Protein AF-A0A672TTA8-F1 (afdb_monomer_lite)

Structure (mmCIF, N/CA/C/O backbone):
data_AF-A0A672TTA8-F1
#
_entry.id   AF-A0A672TTA8-F1
#
loop_
_atom_site.group_PDB
_atom_site.id
_atom_site.type_symbol
_atom_site.label_atom_id
_atom_site.label_alt_id
_atom_site.label_comp_id
_atom_site.label_asym_id
_atom_site.label_entity_id
_atom_site.label_seq_id
_atom_site.pdbx_PDB_ins_code
_atom_site.Cartn_x
_atom_site.Cartn_y
_atom_site.Cartn_z
_atom_site.occupancy
_atom_site.B_iso_or_equiv
_atom_site.auth_seq_id
_atom_site.auth_comp_id
_atom_site.auth_asym_id
_atom_site.auth_atom_id
_atom_site.pdbx_PDB_model_num
ATOM 1 N N . MET A 1 1 ? -12.145 -31.103 -23.889 1.00 38.56 1 MET A N 1
ATOM 2 C CA . MET A 1 1 ? -12.817 -30.498 -25.062 1.00 38.56 1 MET A CA 1
ATOM 3 C C . MET A 1 1 ? -11.969 -29.299 -25.458 1.00 38.56 1 MET A C 1
ATOM 5 O O . MET A 1 1 ? -11.813 -28.431 -24.619 1.00 38.56 1 MET A O 1
ATOM 9 N N . ALA A 1 2 ? -11.110 -29.429 -26.478 1.00 37.59 2 ALA A N 1
ATOM 10 C CA . ALA A 1 2 ? -11.400 -29.142 -27.903 1.00 37.59 2 ALA A CA 1
ATOM 11 C C . ALA A 1 2 ? -11.562 -27.622 -28.124 1.00 37.59 2 ALA A C 1
ATOM 13 O O . ALA A 1 2 ? -12.283 -27.010 -27.352 1.00 37.59 2 ALA A O 1
ATOM 14 N N . ALA A 1 3 ? -10.975 -26.918 -29.093 1.00 38.38 3 ALA A N 1
ATOM 15 C CA . ALA A 1 3 ? -10.168 -27.166 -30.297 1.00 38.38 3 ALA A CA 1
ATOM 16 C C . ALA A 1 3 ? -9.485 -25.798 -30.619 1.00 38.38 3 ALA A C 1
ATOM 18 O O . ALA A 1 3 ? -10.017 -24.768 -30.220 1.00 38.38 3 ALA A O 1
ATOM 19 N N . ALA A 1 4 ? -8.231 -25.690 -31.068 1.00 38.97 4 ALA A N 1
ATOM 20 C CA . ALA A 1 4 ? -7.723 -25.787 -32.448 1.00 38.97 4 ALA A CA 1
ATOM 21 C C . ALA A 1 4 ? -8.471 -24.961 -33.527 1.00 38.97 4 ALA A C 1
ATOM 23 O O . ALA A 1 4 ? -9.690 -25.061 -33.628 1.00 38.97 4 ALA A O 1
ATOM 24 N N . ALA A 1 5 ? -7.661 -24.294 -34.374 1.00 40.88 5 ALA A N 1
ATOM 25 C CA . ALA A 1 5 ? -7.907 -23.614 -35.668 1.00 40.88 5 ALA A CA 1
ATOM 26 C C . ALA A 1 5 ? -7.787 -22.072 -35.588 1.00 40.88 5 ALA A C 1
ATOM 28 O O . ALA A 1 5 ? -8.457 -21.451 -34.779 1.00 40.88 5 ALA A O 1
ATOM 29 N N . GLY A 1 6 ? -6.939 -21.361 -36.340 1.00 34.47 6 GLY A N 1
ATOM 30 C CA . GLY A 1 6 ? -6.221 -21.685 -37.575 1.00 34.47 6 GLY A CA 1
ATOM 31 C C . GLY A 1 6 ? -6.945 -21.125 -38.809 1.00 34.47 6 GLY A C 1
ATOM 32 O O . GLY A 1 6 ? -8.093 -21.493 -39.025 1.00 34.47 6 GLY A O 1
ATOM 33 N N . LEU A 1 7 ? -6.200 -20.347 -39.617 1.00 34.91 7 LEU A N 1
ATOM 34 C CA . LEU A 1 7 ? -6.367 -20.015 -41.053 1.00 34.91 7 LEU A CA 1
ATOM 35 C C . LEU A 1 7 ? -6.940 -18.649 -41.479 1.00 34.91 7 LEU A C 1
ATOM 37 O O . LEU A 1 7 ? -7.910 -18.137 -40.931 1.00 34.91 7 LEU A O 1
ATOM 41 N N . GLY A 1 8 ? -6.318 -18.149 -42.557 1.00 33.94 8 GLY A N 1
ATOM 42 C CA . GLY A 1 8 ? -6.705 -17.021 -43.410 1.00 33.94 8 GLY A CA 1
ATOM 43 C C . GLY A 1 8 ? -5.491 -16.128 -43.689 1.00 33.94 8 GLY A C 1
ATOM 44 O O . GLY A 1 8 ? -5.334 -15.105 -43.039 1.00 33.94 8 GLY A O 1
ATOM 45 N N . GLU A 1 9 ? -4.463 -16.537 -44.439 1.00 35.91 9 GLU A N 1
ATOM 46 C CA . GLU A 1 9 ? -4.419 -16.759 -45.900 1.00 35.91 9 GLU A CA 1
ATOM 47 C C . GLU A 1 9 ? -5.106 -15.634 -46.696 1.00 35.91 9 GLU A C 1
ATOM 49 O O . GLU A 1 9 ? -6.312 -15.654 -46.921 1.00 35.91 9 GLU A O 1
ATOM 54 N N . SER A 1 10 ? -4.313 -14.635 -47.104 1.00 38.59 10 SER A N 1
ATOM 55 C CA . SER A 1 10 ? -4.710 -13.608 -48.071 1.00 38.59 10 SER A CA 1
ATOM 56 C C . SER A 1 10 ? -4.042 -13.911 -49.404 1.00 38.59 10 SER A C 1
ATOM 58 O O . SER A 1 10 ? -2.835 -13.737 -49.573 1.00 38.59 10 SER A O 1
ATOM 60 N N . ALA A 1 11 ? -4.866 -14.370 -50.335 1.00 39.22 11 ALA A N 1
ATOM 61 C CA . ALA A 1 11 ? -4.548 -14.575 -51.731 1.00 39.22 11 ALA A CA 1
ATOM 62 C C . ALA A 1 11 ? -4.411 -13.246 -52.496 1.00 39.22 11 ALA A C 1
ATOM 64 O O . ALA A 1 11 ? -5.160 -12.303 -52.258 1.00 39.22 11 ALA A O 1
ATOM 65 N N . GLY A 1 12 ? -3.511 -13.256 -53.481 1.00 33.12 12 GLY A N 1
ATOM 66 C CA . GLY A 1 12 ? -3.816 -12.835 -54.850 1.00 33.12 12 GLY A CA 1
ATOM 67 C C . GLY A 1 12 ? -3.889 -11.340 -55.156 1.00 33.12 12 GLY A C 1
ATOM 68 O O . GLY A 1 12 ? -4.904 -10.701 -54.908 1.00 33.12 12 GLY A O 1
ATOM 69 N N . ALA A 1 13 ? -2.874 -10.848 -55.869 1.00 39.84 13 ALA A N 1
ATOM 70 C CA . ALA A 1 13 ? -3.055 -9.900 -56.972 1.00 39.84 13 ALA A CA 1
ATOM 71 C C . ALA A 1 13 ? -1.787 -9.862 -57.850 1.00 39.84 13 ALA A C 1
ATOM 73 O O . ALA A 1 13 ? -0.932 -8.993 -57.698 1.00 39.84 13 ALA A O 1
ATOM 74 N N . GLU A 1 14 ? -1.668 -10.822 -58.771 1.00 51.03 14 GLU A N 1
ATOM 75 C CA . GLU A 1 14 ? -0.922 -10.613 -60.020 1.00 51.03 14 GLU A CA 1
ATOM 76 C C . GLU A 1 14 ? -1.707 -9.643 -60.920 1.00 51.03 14 GLU A C 1
ATOM 78 O O . GLU A 1 14 ? -2.932 -9.779 -61.021 1.00 51.03 14 GLU A O 1
ATOM 83 N N . PRO A 1 15 ? -1.046 -8.720 -61.637 1.00 55.66 15 PRO A N 1
ATOM 84 C CA . PRO A 1 15 ? -1.619 -8.095 -62.815 1.00 55.66 15 PRO A CA 1
ATOM 85 C C . PRO A 1 15 ? -1.228 -8.845 -64.108 1.00 55.66 15 PRO A C 1
ATOM 87 O O . PRO A 1 15 ? -0.219 -9.546 -64.153 1.00 55.66 15 PRO A O 1
ATOM 90 N N . PRO A 1 16 ? -2.046 -8.710 -65.166 1.00 47.31 16 PRO A N 1
ATOM 91 C CA . PRO A 1 16 ? -2.132 -9.659 -66.267 1.00 47.31 16 PRO A CA 1
ATOM 92 C C . PRO A 1 16 ? -1.141 -9.370 -67.398 1.00 47.31 16 PRO A C 1
ATOM 94 O O . PRO A 1 16 ? -0.638 -8.259 -67.565 1.00 47.31 16 PRO A O 1
ATOM 97 N N . GLY A 1 17 ? -0.902 -10.409 -68.196 1.00 43.25 17 GLY A N 1
ATOM 98 C CA . GLY A 1 17 ? 0.103 -10.426 -69.243 1.00 43.25 17 GLY A CA 1
ATOM 99 C C . GLY A 1 17 ? -0.162 -9.569 -70.478 1.00 43.25 17 GLY A C 1
ATOM 100 O O . GLY A 1 17 ? -1.253 -9.065 -70.733 1.00 43.25 17 GLY A O 1
ATOM 101 N N . ALA A 1 18 ? 0.889 -9.505 -71.291 1.00 37.66 18 ALA A N 1
ATOM 102 C CA . ALA A 1 18 ? 0.843 -9.218 -72.714 1.00 37.66 18 ALA A CA 1
ATOM 103 C C . ALA A 1 18 ? 2.139 -9.747 -73.355 1.00 37.66 18 ALA A C 1
ATOM 105 O O . ALA A 1 18 ? 3.169 -9.082 -73.354 1.00 37.66 18 ALA A O 1
ATOM 106 N N . CYS A 1 19 ? 2.088 -10.956 -73.912 1.00 50.09 19 CYS A N 1
ATOM 107 C CA . CYS A 1 19 ? 2.896 -11.296 -75.082 1.00 50.09 19 CYS A CA 1
ATOM 108 C C . CYS A 1 19 ? 1.919 -11.328 -76.257 1.00 50.09 19 CYS A C 1
ATOM 110 O O . CYS A 1 19 ? 0.927 -12.057 -76.198 1.00 50.09 19 CYS A O 1
ATOM 112 N N . PRO A 1 20 ? 2.142 -10.504 -77.287 1.00 47.66 20 PRO A N 1
ATOM 113 C CA . PRO A 1 20 ? 2.556 -11.103 -78.552 1.00 47.66 20 PRO A CA 1
ATOM 114 C C . PRO A 1 20 ? 3.486 -10.190 -79.364 1.00 47.66 20 PRO A C 1
ATOM 116 O O . PRO A 1 20 ? 3.413 -8.968 -79.282 1.00 47.66 20 PRO A O 1
ATOM 119 N N . GLY A 1 21 ? 4.309 -10.787 -80.221 1.00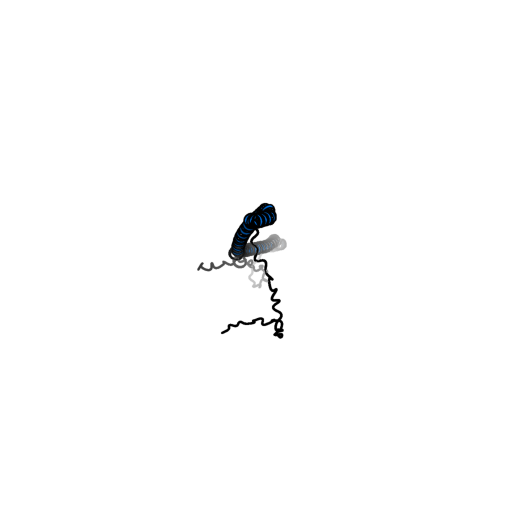 48.19 21 GLY A N 1
ATOM 120 C CA . GLY A 1 21 ? 4.983 -10.032 -81.276 1.00 48.19 21 GLY A CA 1
ATOM 121 C C . GLY A 1 21 ? 6.366 -10.560 -81.584 1.00 48.19 21 GLY A C 1
ATOM 122 O O . GLY A 1 21 ? 7.362 -9.951 -81.217 1.00 48.19 21 GLY A O 1
ATOM 123 N N . ALA A 1 22 ? 6.415 -11.694 -82.280 1.00 53.56 22 ALA A N 1
ATOM 124 C CA . ALA A 1 22 ? 7.542 -11.990 -83.142 1.00 53.56 22 ALA A CA 1
ATOM 125 C C . ALA A 1 22 ? 7.610 -10.878 -84.198 1.00 53.56 22 ALA A C 1
ATOM 127 O O . ALA A 1 22 ? 6.781 -10.857 -85.107 1.00 53.56 22 ALA A O 1
ATOM 128 N N . ASP A 1 23 ? 8.561 -9.956 -84.054 1.00 46.62 23 ASP A N 1
ATOM 129 C CA . ASP A 1 23 ? 8.954 -9.070 -85.140 1.00 46.62 23 ASP A CA 1
ATOM 130 C C . ASP A 1 23 ? 10.318 -9.501 -85.664 1.00 46.62 23 ASP A C 1
ATOM 132 O O . ASP A 1 23 ? 11.292 -9.707 -84.937 1.00 46.62 23 ASP A O 1
ATOM 136 N N . SER A 1 24 ? 10.301 -9.761 -86.958 1.00 57.78 24 SER A N 1
ATOM 137 C CA . SER A 1 24 ? 11.331 -10.423 -87.720 1.00 57.78 24 SER A CA 1
ATOM 138 C C . SER A 1 24 ? 12.173 -9.358 -88.392 1.00 57.78 24 SER A C 1
ATOM 140 O O . SER A 1 24 ? 11.665 -8.579 -89.184 1.00 57.78 24 SER A O 1
ATOM 142 N N . GLY A 1 25 ? 13.479 -9.402 -88.147 1.00 56.28 25 GLY A N 1
ATOM 143 C CA . GLY A 1 25 ? 14.471 -8.937 -89.107 1.00 56.28 25 GLY A CA 1
ATOM 144 C C . GLY A 1 25 ? 14.485 -7.439 -89.405 1.00 56.28 25 GLY A C 1
ATOM 145 O O . GLY A 1 25 ? 14.003 -6.993 -90.437 1.00 56.28 25 GLY A O 1
ATOM 146 N N . HIS A 1 26 ? 15.280 -6.712 -88.625 1.00 52.75 26 HIS A N 1
ATOM 147 C CA . HIS A 1 26 ? 16.243 -5.794 -89.228 1.00 52.75 26 HIS A CA 1
ATOM 148 C C . HIS A 1 26 ? 17.535 -5.805 -88.408 1.00 52.75 26 HIS A C 1
ATOM 150 O O . HIS A 1 26 ? 17.813 -4.913 -87.609 1.00 52.75 26 HIS A O 1
ATOM 156 N N . VAL A 1 27 ? 18.348 -6.850 -88.596 1.00 53.00 27 VAL A N 1
ATOM 157 C CA . VAL A 1 27 ? 19.778 -6.737 -88.297 1.00 53.00 27 VAL A CA 1
ATOM 158 C C . VAL A 1 27 ? 20.307 -5.745 -89.322 1.00 53.00 27 VAL A C 1
ATOM 160 O O . VAL A 1 27 ? 20.500 -6.104 -90.482 1.00 53.00 27 VAL A O 1
ATOM 163 N N . SER A 1 28 ? 20.497 -4.491 -88.910 1.00 52.16 28 SER A N 1
ATOM 164 C CA . SER A 1 28 ? 21.352 -3.570 -89.651 1.00 52.16 28 SER A CA 1
ATOM 165 C C . SER A 1 28 ? 22.749 -4.173 -89.647 1.00 52.16 28 SER A C 1
ATOM 167 O O . SER A 1 28 ? 23.541 -3.954 -88.733 1.00 52.16 28 SER A O 1
ATOM 169 N N . GLN A 1 29 ? 23.032 -4.985 -90.664 1.00 50.81 29 GLN A N 1
ATOM 170 C CA . GLN A 1 29 ? 24.388 -5.274 -91.075 1.00 50.81 29 GLN A CA 1
ATOM 171 C C . GLN A 1 29 ? 24.932 -3.963 -91.621 1.00 50.81 29 GLN A C 1
ATOM 173 O O . GLN A 1 29 ? 24.850 -3.673 -92.811 1.00 50.81 29 GLN A O 1
ATOM 178 N N . SER A 1 30 ? 25.459 -3.133 -90.725 1.00 45.22 30 SER A N 1
ATOM 179 C CA . SER A 1 30 ? 26.455 -2.162 -91.130 1.00 45.22 30 SER A CA 1
ATOM 180 C C . SER A 1 30 ? 27.608 -2.981 -91.681 1.00 45.22 30 SER A C 1
ATOM 182 O O . SER A 1 30 ? 28.398 -3.567 -90.944 1.00 45.22 30 SER A O 1
ATOM 184 N N . HIS A 1 31 ? 27.643 -3.099 -93.002 1.00 45.09 31 HIS A N 1
ATOM 185 C CA . HIS A 1 31 ? 28.830 -3.500 -93.719 1.00 45.09 31 HIS A CA 1
ATOM 186 C C . HIS A 1 31 ? 29.871 -2.438 -93.374 1.00 45.09 31 HIS A C 1
ATOM 188 O O . HIS A 1 31 ? 29.843 -1.334 -93.924 1.00 45.09 31 HIS A O 1
ATOM 194 N N . SER A 1 32 ? 30.744 -2.746 -92.413 1.00 53.34 32 SER A N 1
ATOM 195 C CA . SER A 1 32 ? 31.999 -2.032 -92.233 1.00 53.34 32 SER A CA 1
ATOM 196 C C . SER A 1 32 ? 32.774 -2.219 -93.528 1.00 53.34 32 SER A C 1
ATOM 198 O O . SER A 1 32 ? 33.474 -3.208 -93.737 1.00 53.34 32 SER A O 1
ATOM 200 N N . SER A 1 33 ? 32.526 -1.304 -94.458 1.00 48.28 33 SER A N 1
ATOM 201 C CA . SER A 1 33 ? 33.297 -1.164 -95.673 1.00 48.28 33 SER A CA 1
ATOM 202 C C . SER A 1 33 ? 34.713 -0.836 -95.240 1.00 48.28 33 SER A C 1
ATOM 204 O O . SER A 1 33 ? 34.948 0.183 -94.601 1.00 48.28 33 SER A O 1
ATOM 206 N N . ALA A 1 34 ? 35.603 -1.775 -95.539 1.00 50.19 34 ALA A N 1
ATOM 207 C CA . ALA A 1 34 ? 36.998 -1.572 -95.875 1.00 50.19 34 ALA A CA 1
ATOM 208 C C . ALA A 1 34 ? 37.602 -0.215 -95.471 1.00 50.19 34 ALA A C 1
ATOM 210 O O . ALA A 1 34 ? 37.471 0.764 -96.197 1.00 50.19 34 ALA A O 1
ATOM 211 N N . SER A 1 35 ? 38.410 -0.247 -94.416 1.00 46.50 35 SER A N 1
ATOM 212 C CA . SER A 1 35 ? 39.731 0.375 -94.458 1.00 46.50 35 SER A CA 1
ATOM 213 C C . SER A 1 35 ? 40.735 -0.652 -93.960 1.00 46.50 35 SER A C 1
ATOM 215 O O . SER A 1 35 ? 41.152 -0.671 -92.810 1.00 46.50 35 SER A O 1
ATOM 217 N N . GLY A 1 36 ? 41.105 -1.563 -94.860 1.00 50.47 36 GLY A N 1
ATOM 218 C CA . GLY A 1 36 ? 42.462 -2.075 -94.839 1.00 50.47 36 GLY A CA 1
ATOM 219 C C . GLY A 1 36 ? 43.354 -0.917 -95.249 1.00 50.47 36 GLY A C 1
ATOM 220 O O . GLY A 1 36 ? 43.464 -0.645 -96.436 1.00 50.47 36 GLY A O 1
ATOM 221 N N . LEU A 1 37 ? 43.894 -0.215 -94.263 1.00 38.94 37 LEU A N 1
ATOM 222 C CA . LEU A 1 37 ? 45.012 0.713 -94.365 1.00 38.94 37 LEU A CA 1
ATOM 223 C C . LEU A 1 37 ? 45.424 0.972 -92.919 1.00 38.94 37 LEU A C 1
ATOM 225 O O . LEU A 1 37 ? 44.840 1.804 -92.237 1.00 38.94 37 LEU A O 1
ATOM 229 N N . GLY A 1 38 ? 46.370 0.163 -92.438 1.00 50.38 38 GLY A N 1
ATOM 230 C CA . GLY A 1 38 ? 47.086 0.468 -91.212 1.00 50.38 38 GLY A CA 1
ATOM 231 C C . GLY A 1 38 ? 47.829 1.778 -91.419 1.00 50.38 38 GLY A C 1
ATOM 232 O O . GLY A 1 38 ? 48.922 1.792 -91.981 1.00 50.38 38 GLY A O 1
ATOM 233 N N . GLU A 1 39 ? 47.210 2.869 -90.997 1.00 50.12 39 GLU A N 1
ATOM 234 C CA . GLU A 1 39 ? 47.964 3.957 -90.405 1.00 50.12 39 GLU A CA 1
ATOM 235 C C . GLU A 1 39 ? 48.199 3.562 -88.941 1.00 50.12 39 GLU A C 1
ATOM 237 O O . GLU A 1 39 ? 47.314 2.953 -88.335 1.00 50.12 39 GLU A O 1
ATOM 242 N N . PRO A 1 40 ? 49.388 3.808 -88.373 1.00 47.16 40 PRO A N 1
ATOM 243 C CA . PRO A 1 40 ? 49.618 3.619 -86.950 1.00 47.16 40 PRO A CA 1
ATOM 244 C C . PRO A 1 40 ? 48.829 4.703 -86.208 1.00 47.16 40 PRO A C 1
ATOM 246 O O . PRO A 1 40 ? 49.373 5.734 -85.825 1.00 47.16 40 PRO A O 1
ATOM 249 N N . GLU A 1 41 ? 47.517 4.521 -86.086 1.00 58.59 41 GLU A N 1
ATOM 250 C CA . GLU A 1 41 ? 46.741 5.237 -85.089 1.00 58.59 41 GLU A CA 1
ATOM 251 C C . GLU A 1 41 ? 47.239 4.719 -83.743 1.00 58.59 41 GLU A C 1
ATOM 253 O O . GLU A 1 41 ? 47.218 3.513 -83.500 1.00 58.59 41 GLU A O 1
ATOM 258 N N . ASP A 1 42 ? 47.781 5.616 -82.921 1.00 60.66 42 ASP A N 1
ATOM 259 C CA . ASP A 1 42 ? 48.305 5.304 -81.595 1.00 60.66 42 ASP A CA 1
ATOM 260 C C . ASP A 1 42 ? 47.185 4.659 -80.746 1.00 60.66 42 ASP A C 1
ATOM 262 O O . ASP A 1 42 ? 46.433 5.353 -80.057 1.00 60.66 42 ASP A O 1
ATOM 266 N N . GLU A 1 43 ? 47.038 3.330 -80.796 1.00 63.91 43 GLU A N 1
ATOM 267 C CA . GLU A 1 43 ? 46.122 2.554 -79.942 1.00 63.91 43 GLU A CA 1
ATOM 268 C C . GLU A 1 43 ? 46.363 2.919 -78.470 1.00 63.91 43 GLU A C 1
ATOM 270 O O . GLU A 1 43 ? 45.413 3.170 -77.723 1.00 63.91 43 GLU A O 1
ATOM 275 N N . ASP A 1 44 ? 47.634 3.123 -78.120 1.00 69.81 44 ASP A N 1
ATOM 276 C CA . ASP A 1 44 ? 48.103 3.644 -76.837 1.00 69.81 44 ASP A CA 1
ATOM 277 C C . ASP A 1 44 ? 47.491 5.015 -76.480 1.00 69.81 44 ASP A C 1
ATOM 279 O O . ASP A 1 44 ? 47.162 5.271 -75.320 1.00 69.81 44 ASP A O 1
ATOM 283 N N . ALA A 1 45 ? 47.290 5.912 -77.454 1.00 76.81 45 ALA A N 1
ATOM 284 C CA . ALA A 1 45 ? 46.674 7.222 -77.226 1.00 76.81 45 ALA A CA 1
ATOM 285 C C . ALA A 1 45 ? 45.159 7.116 -77.000 1.00 76.81 45 ALA A C 1
ATOM 287 O O . ALA A 1 45 ? 44.599 7.858 -76.187 1.00 76.81 45 ALA A O 1
ATOM 288 N N . SER A 1 46 ? 44.491 6.183 -77.683 1.00 80.75 46 SER A N 1
ATOM 289 C CA . SER A 1 46 ? 43.060 5.922 -77.492 1.00 80.75 46 SER A CA 1
ATOM 290 C C . SER A 1 46 ? 42.769 5.272 -76.131 1.00 80.75 46 SER A C 1
ATOM 292 O O . SER A 1 46 ? 41.842 5.688 -75.428 1.00 80.75 46 SER A O 1
ATOM 294 N N . GLU A 1 47 ? 43.613 4.330 -75.700 1.00 84.44 47 GLU A N 1
ATOM 295 C CA . GLU A 1 47 ? 43.539 3.694 -74.385 1.00 84.44 47 GLU A CA 1
ATOM 296 C C . GLU A 1 47 ? 43.868 4.694 -73.269 1.00 84.44 47 GLU A C 1
ATOM 298 O O . GLU A 1 47 ? 43.166 4.757 -72.255 1.00 84.44 47 GLU A O 1
ATOM 303 N N . ALA A 1 48 ? 44.864 5.560 -73.481 1.00 87.12 48 ALA A N 1
ATOM 304 C CA . ALA A 1 48 ? 45.178 6.646 -72.560 1.00 87.12 48 ALA A CA 1
ATOM 305 C C . ALA A 1 48 ? 44.018 7.645 -72.417 1.00 87.12 48 ALA A C 1
ATOM 307 O O . ALA A 1 48 ? 43.725 8.087 -71.301 1.00 87.12 48 ALA A O 1
ATOM 308 N N . LEU A 1 49 ? 43.318 7.983 -73.506 1.00 91.19 49 LEU A N 1
ATOM 309 C CA . LEU A 1 49 ? 42.154 8.870 -73.461 1.00 91.19 49 LEU A CA 1
ATOM 310 C C . LEU A 1 49 ? 40.974 8.224 -72.721 1.00 91.19 49 LEU A C 1
ATOM 312 O O . LEU A 1 49 ? 40.330 8.886 -71.901 1.00 91.19 49 LEU A O 1
ATOM 316 N N . LEU A 1 50 ? 40.714 6.933 -72.958 1.00 91.56 50 LEU A N 1
ATOM 317 C CA . LEU A 1 50 ? 39.693 6.160 -72.245 1.00 91.56 50 LEU A CA 1
ATOM 318 C C . LEU A 1 50 ? 40.014 6.078 -70.747 1.00 91.56 50 LEU A C 1
ATOM 320 O O . LEU A 1 50 ? 39.150 6.363 -69.922 1.00 91.56 50 LEU A O 1
ATOM 324 N N . SER A 1 51 ? 41.261 5.750 -70.399 1.00 91.56 51 SER A N 1
ATOM 325 C CA . SER A 1 51 ? 41.753 5.685 -69.020 1.00 91.56 51 SER A CA 1
ATOM 326 C C . SER A 1 51 ? 41.636 7.040 -68.320 1.00 91.56 51 SER A C 1
ATOM 328 O O . SER A 1 51 ? 41.110 7.125 -67.212 1.00 91.56 51 SER A O 1
ATOM 330 N N . THR A 1 52 ? 42.007 8.128 -69.002 1.00 93.44 52 THR A N 1
ATOM 331 C CA . THR A 1 52 ? 41.865 9.498 -68.482 1.00 93.44 52 THR A CA 1
ATOM 332 C C . THR A 1 52 ? 40.396 9.866 -68.269 1.00 93.44 52 THR A C 1
ATOM 334 O O . THR A 1 52 ? 40.038 10.437 -67.240 1.00 93.44 52 THR A O 1
ATOM 337 N N . THR A 1 53 ? 39.522 9.503 -69.209 1.00 92.25 53 THR A N 1
ATOM 338 C CA . THR A 1 53 ? 38.080 9.772 -69.119 1.00 92.25 53 THR A CA 1
ATOM 339 C C . THR A 1 53 ? 37.431 8.955 -68.000 1.00 92.25 53 THR A C 1
ATOM 341 O O . THR A 1 53 ? 36.668 9.498 -67.204 1.00 92.25 53 THR A O 1
ATOM 344 N N . ALA A 1 54 ? 37.774 7.672 -67.875 1.00 92.38 54 ALA A N 1
ATOM 345 C CA . ALA A 1 54 ? 37.320 6.800 -66.796 1.00 92.38 54 ALA A CA 1
ATOM 346 C C . ALA A 1 54 ? 37.834 7.269 -65.423 1.00 92.38 54 ALA A C 1
ATOM 348 O O . ALA A 1 54 ? 37.084 7.262 -64.443 1.00 92.38 54 ALA A O 1
ATOM 349 N N . ALA A 1 55 ? 39.080 7.743 -65.343 1.00 89.81 55 ALA A N 1
ATOM 350 C CA . ALA A 1 55 ? 39.642 8.354 -64.142 1.00 89.81 55 ALA A CA 1
ATOM 351 C C . ALA A 1 55 ? 38.893 9.642 -63.761 1.00 89.81 55 ALA A C 1
ATOM 353 O O . ALA A 1 55 ? 38.519 9.814 -62.604 1.00 89.81 55 ALA A O 1
ATOM 354 N N . ALA A 1 56 ? 38.591 10.511 -64.730 1.00 89.38 56 ALA A N 1
ATOM 355 C CA . ALA A 1 56 ? 37.809 11.724 -64.492 1.00 89.38 56 ALA A CA 1
ATOM 356 C C . ALA A 1 56 ? 36.376 11.414 -64.019 1.00 89.3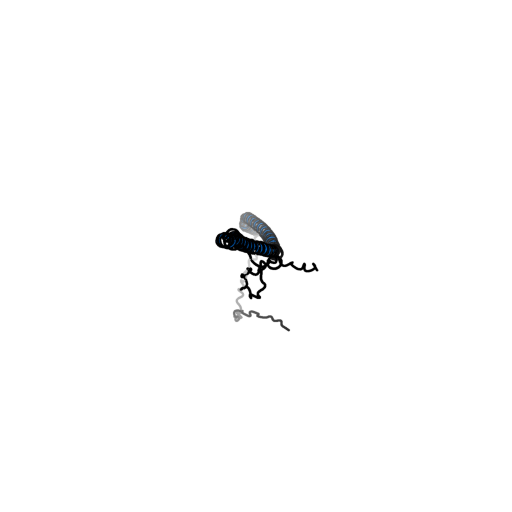8 56 ALA A C 1
ATOM 358 O O . ALA A 1 56 ? 35.877 12.057 -63.096 1.00 89.38 56 ALA A O 1
ATOM 359 N N . TYR A 1 57 ? 35.728 10.401 -64.605 1.00 84.69 57 TYR A N 1
ATOM 360 C CA . TYR A 1 57 ? 34.370 9.998 -64.229 1.00 84.69 57 TYR A CA 1
ATOM 361 C C . TYR A 1 57 ? 34.327 9.338 -62.844 1.00 84.69 57 TYR A C 1
ATOM 363 O O . TYR A 1 57 ? 33.460 9.640 -62.025 1.00 84.69 57 TYR A O 1
ATOM 371 N N . SER A 1 58 ? 35.294 8.466 -62.545 1.00 84.94 58 SER A N 1
ATOM 372 C CA . SER A 1 58 ? 35.398 7.819 -61.232 1.00 84.94 58 SER A CA 1
ATOM 373 C C . SER A 1 58 ? 35.784 8.803 -60.125 1.00 84.94 58 SER A C 1
ATOM 375 O O . SER A 1 58 ? 35.288 8.670 -59.007 1.00 84.94 58 SER A O 1
ATOM 377 N N . ALA A 1 59 ? 36.572 9.841 -60.422 1.00 82.69 59 ALA A N 1
ATOM 378 C CA . ALA A 1 59 ? 36.890 10.904 -59.472 1.00 82.69 59 ALA A CA 1
ATOM 379 C C . ALA A 1 59 ? 35.641 11.648 -58.968 1.00 82.69 59 ALA A C 1
ATOM 381 O O . ALA A 1 59 ? 35.604 12.023 -57.800 1.00 82.69 59 ALA A O 1
ATOM 382 N N . TYR A 1 60 ? 34.597 11.801 -59.793 1.00 76.12 60 TYR A N 1
ATOM 383 C CA . TYR A 1 60 ? 33.326 12.397 -59.362 1.00 76.12 60 TYR A CA 1
ATOM 384 C C . TYR A 1 60 ? 32.614 11.540 -58.300 1.00 76.12 60 TYR A C 1
ATOM 386 O O . TYR A 1 60 ? 32.138 12.065 -57.299 1.00 76.12 60 TYR A O 1
ATOM 394 N N . LEU A 1 61 ? 32.623 10.211 -58.462 1.00 75.06 61 LEU A N 1
ATOM 395 C CA . LEU A 1 61 ? 32.060 9.270 -57.481 1.00 75.06 61 LEU A CA 1
ATOM 396 C C . LEU A 1 61 ? 32.921 9.162 -56.213 1.00 75.06 61 LEU A C 1
ATOM 398 O O . LEU A 1 61 ? 32.407 8.954 -55.116 1.00 75.06 61 LEU A O 1
ATOM 402 N N . LEU A 1 62 ? 34.242 9.295 -56.354 1.00 70.94 62 LEU A N 1
ATOM 403 C CA . LEU A 1 62 ? 35.189 9.235 -55.239 1.00 70.94 62 LEU A CA 1
ATOM 404 C C . LEU A 1 62 ? 35.256 10.539 -54.432 1.00 70.94 62 LEU A C 1
ATOM 406 O O . LEU A 1 62 ? 35.530 10.477 -53.237 1.00 70.94 62 LEU A O 1
ATOM 410 N N . ALA A 1 63 ? 34.982 11.695 -55.041 1.00 67.69 63 ALA A N 1
ATOM 411 C CA . ALA A 1 63 ? 34.890 12.972 -54.332 1.00 67.69 63 ALA A CA 1
ATOM 412 C C . ALA A 1 63 ? 33.754 12.957 -53.297 1.00 67.69 63 ALA A C 1
ATOM 414 O O . ALA A 1 63 ? 33.921 13.443 -52.182 1.00 67.69 63 ALA A O 1
ATOM 415 N N . ASP A 1 64 ? 32.641 12.313 -53.645 1.00 67.62 64 ASP A N 1
ATOM 416 C CA . ASP A 1 64 ? 31.491 12.135 -52.761 1.00 67.62 64 ASP A CA 1
ATOM 417 C C . ASP A 1 64 ? 31.664 10.945 -51.803 1.00 67.62 64 ASP A C 1
ATOM 419 O O . ASP A 1 64 ? 31.037 10.896 -50.748 1.00 67.62 64 ASP A O 1
ATOM 423 N N . ARG A 1 65 ? 32.562 9.995 -52.108 1.00 72.75 65 ARG A N 1
ATOM 424 C CA . ARG A 1 65 ? 32.820 8.803 -51.278 1.00 72.75 65 ARG A CA 1
ATOM 425 C C . ARG A 1 65 ? 33.181 9.140 -49.832 1.00 72.75 65 ARG A C 1
ATOM 427 O O . ARG A 1 65 ? 32.792 8.382 -48.951 1.00 72.75 65 ARG A O 1
ATOM 434 N N . SER A 1 66 ? 33.891 10.247 -49.597 1.00 74.50 66 SER A N 1
ATOM 435 C CA . SER A 1 66 ? 34.205 10.716 -48.238 1.00 74.50 66 SER A CA 1
ATOM 436 C C . SER A 1 66 ? 32.956 11.205 -47.492 1.00 74.50 66 SER A C 1
ATOM 438 O O . SER A 1 66 ? 32.787 10.909 -46.318 1.00 74.50 66 SER A O 1
ATOM 440 N N . LEU A 1 67 ? 32.043 11.911 -48.166 1.00 77.69 67 LEU A N 1
ATOM 441 C CA . LEU A 1 67 ? 30.773 12.333 -47.561 1.00 77.69 67 LEU A CA 1
ATOM 442 C C . LEU A 1 67 ? 29.819 11.152 -47.356 1.00 77.69 67 LEU A C 1
ATOM 444 O O . LEU A 1 67 ? 29.060 11.120 -46.390 1.00 77.69 67 LEU A O 1
ATOM 448 N N . PHE A 1 68 ? 29.837 10.173 -48.260 1.00 82.94 68 PHE A N 1
ATOM 449 C CA . PHE A 1 68 ? 29.085 8.933 -48.093 1.00 82.94 68 PHE A CA 1
ATOM 450 C C . PHE A 1 68 ? 29.629 8.088 -46.937 1.00 82.94 68 PHE A C 1
ATOM 452 O O . PHE A 1 68 ? 28.826 7.521 -46.201 1.00 82.94 68 PHE A O 1
ATOM 459 N N . SER A 1 69 ? 30.949 8.024 -46.727 1.00 85.38 69 SER A N 1
ATOM 460 C CA . SER A 1 69 ? 31.511 7.312 -45.572 1.00 85.38 69 SER A CA 1
ATOM 461 C C . SER A 1 69 ? 31.104 7.952 -44.247 1.00 85.38 69 SER A C 1
ATOM 463 O O . SER A 1 69 ? 30.679 7.228 -43.352 1.00 85.38 69 SER A O 1
ATOM 465 N N . ASP A 1 70 ? 31.123 9.284 -44.155 1.00 88.56 70 ASP A N 1
ATOM 466 C CA . ASP A 1 70 ? 30.732 10.000 -42.934 1.00 88.56 70 ASP A CA 1
ATOM 467 C C . ASP A 1 70 ? 29.241 9.797 -42.608 1.00 88.56 70 ASP A C 1
ATOM 469 O O . ASP A 1 70 ? 28.852 9.628 -41.450 1.00 88.56 70 ASP A O 1
ATOM 473 N N . GLN A 1 71 ? 28.382 9.764 -43.634 1.00 89.69 71 GLN A N 1
ATOM 474 C CA . GLN A 1 71 ? 26.955 9.467 -43.472 1.00 89.69 71 GLN A CA 1
ATOM 475 C C . GLN A 1 71 ? 26.705 8.026 -43.016 1.00 89.69 71 GLN A C 1
ATOM 477 O O . GLN A 1 71 ? 25.831 7.798 -42.180 1.00 89.69 71 GLN A O 1
ATOM 482 N N . ILE A 1 72 ? 27.460 7.061 -43.546 1.00 91.19 72 ILE A N 1
ATOM 483 C CA . ILE A 1 72 ? 27.360 5.652 -43.144 1.00 91.19 72 ILE A CA 1
ATOM 484 C C . ILE A 1 72 ? 27.809 5.485 -41.690 1.00 91.19 72 ILE A C 1
ATOM 486 O O . ILE A 1 72 ? 27.103 4.845 -40.918 1.00 91.19 72 ILE A O 1
ATOM 490 N N . GLU A 1 73 ? 28.922 6.101 -41.291 1.00 94.12 73 GLU A N 1
ATOM 491 C CA . GLU A 1 73 ? 29.411 6.050 -39.907 1.00 94.12 73 GLU A CA 1
ATOM 492 C C . GLU A 1 73 ? 28.438 6.734 -38.935 1.00 94.12 73 GLU A C 1
ATOM 494 O O . GLU A 1 73 ? 28.155 6.218 -37.853 1.00 94.12 73 GLU A O 1
ATOM 499 N N . SER A 1 74 ? 27.850 7.867 -39.330 1.00 96.00 74 SER A N 1
ATOM 500 C CA . SER A 1 74 ? 26.811 8.520 -38.533 1.00 96.00 74 SER A CA 1
ATOM 501 C C . SER A 1 74 ? 25.568 7.642 -38.377 1.00 96.00 74 SER A C 1
ATOM 503 O O . SER A 1 74 ? 24.995 7.595 -37.287 1.00 96.00 74 SER A O 1
ATOM 505 N N . LEU A 1 75 ? 25.134 6.961 -39.441 1.00 96.44 75 LEU A N 1
ATOM 506 C CA . LEU A 1 75 ? 24.005 6.035 -39.387 1.00 96.44 75 LEU A CA 1
ATOM 507 C C . LEU A 1 75 ? 24.304 4.849 -38.464 1.00 96.44 75 LEU A C 1
ATOM 509 O O . LEU A 1 75 ? 23.454 4.506 -37.647 1.00 96.44 75 LEU A O 1
ATOM 513 N N . ASP A 1 76 ? 25.499 4.273 -38.571 1.00 96.88 76 ASP A N 1
ATOM 514 C CA . ASP A 1 76 ? 25.960 3.158 -37.740 1.00 96.88 76 ASP A CA 1
ATOM 515 C C . ASP A 1 76 ? 25.961 3.547 -36.257 1.00 96.88 76 ASP A C 1
ATOM 517 O O . ASP A 1 76 ? 25.317 2.903 -35.432 1.00 96.88 76 ASP A O 1
ATOM 521 N N . LYS A 1 77 ? 26.533 4.710 -35.928 1.00 97.75 77 LYS A N 1
ATOM 522 C CA . LYS A 1 77 ? 26.495 5.259 -34.568 1.00 97.75 77 LYS A CA 1
ATOM 523 C C . LYS A 1 77 ? 25.067 5.461 -34.052 1.00 97.75 77 LYS A C 1
ATOM 525 O O . LYS A 1 77 ? 24.778 5.132 -32.906 1.00 97.75 77 LYS A O 1
ATOM 530 N N . ASN A 1 78 ? 24.172 6.000 -34.881 1.00 97.69 78 ASN A N 1
ATOM 531 C CA . ASN A 1 78 ? 22.772 6.189 -34.496 1.00 97.69 78 ASN A CA 1
ATOM 532 C C . ASN A 1 78 ? 22.047 4.851 -34.279 1.00 97.69 78 ASN A C 1
ATOM 534 O O . ASN A 1 78 ? 21.168 4.772 -33.420 1.00 97.69 78 ASN A O 1
ATOM 538 N N . LEU A 1 79 ? 22.389 3.817 -35.053 1.00 98.25 79 LEU A N 1
ATOM 539 C CA . LEU A 1 79 ? 21.843 2.474 -34.884 1.00 98.25 79 LEU A CA 1
ATOM 540 C C . LEU A 1 79 ? 22.312 1.864 -33.562 1.00 98.25 79 LEU A C 1
ATOM 542 O O . LEU A 1 79 ? 21.476 1.381 -32.807 1.00 98.25 79 LEU A O 1
ATOM 546 N N . GLU A 1 80 ? 23.602 1.947 -33.251 1.00 98.31 80 GLU A N 1
ATOM 547 C CA . GLU A 1 80 ? 24.159 1.459 -31.983 1.00 98.31 80 GLU A CA 1
ATOM 548 C C . GLU A 1 80 ? 23.556 2.186 -30.771 1.00 98.31 80 GLU A C 1
ATOM 550 O O . GLU A 1 80 ? 23.147 1.557 -29.790 1.00 98.31 80 GLU A O 1
ATOM 555 N N . ASP A 1 81 ? 23.401 3.512 -30.859 1.00 98.44 81 ASP A N 1
ATOM 556 C CA . ASP A 1 81 ? 22.731 4.304 -29.824 1.00 98.44 81 ASP A CA 1
ATOM 557 C C . ASP A 1 81 ? 21.253 3.881 -29.668 1.00 98.44 81 ASP A C 1
ATOM 559 O O . ASP A 1 81 ? 20.725 3.830 -28.553 1.00 98.44 81 ASP A O 1
ATOM 563 N N . LEU A 1 82 ? 20.560 3.548 -30.766 1.00 98.50 82 LEU A N 1
ATOM 564 C CA . LEU A 1 82 ? 19.179 3.057 -30.721 1.00 98.50 82 LEU A CA 1
ATOM 565 C C . LEU A 1 82 ? 19.089 1.649 -30.122 1.00 98.50 82 LEU A C 1
ATOM 567 O O . LEU A 1 82 ? 18.202 1.407 -29.305 1.00 98.50 82 LEU A O 1
ATOM 571 N N . LEU A 1 83 ? 19.990 0.740 -30.498 1.00 98.50 83 LEU A N 1
ATOM 572 C CA . LEU A 1 83 ? 20.056 -0.618 -29.954 1.00 98.50 83 LEU A CA 1
ATOM 573 C C . LEU A 1 83 ? 20.313 -0.582 -28.445 1.00 98.50 83 LEU A C 1
ATOM 575 O O . LEU A 1 83 ? 19.580 -1.212 -27.686 1.00 98.50 83 LEU A O 1
ATOM 579 N N . THR A 1 84 ? 21.246 0.264 -28.004 1.00 98.50 84 THR A N 1
ATOM 580 C CA . THR A 1 84 ? 21.513 0.494 -26.577 1.00 98.50 84 THR A CA 1
ATOM 581 C C . THR A 1 84 ? 20.255 0.967 -25.844 1.00 98.50 84 THR A C 1
ATOM 583 O O . THR A 1 84 ? 19.903 0.440 -24.791 1.00 98.50 84 THR A O 1
ATOM 586 N N . ARG A 1 85 ? 19.511 1.923 -26.416 1.00 98.44 85 ARG A N 1
ATOM 587 C CA . ARG A 1 85 ? 18.261 2.409 -25.804 1.00 98.44 85 ARG A CA 1
ATOM 588 C C . ARG A 1 85 ? 17.180 1.335 -25.757 1.00 98.44 85 ARG A C 1
ATOM 590 O O . ARG A 1 85 ? 16.405 1.308 -24.806 1.00 98.44 85 ARG A O 1
ATOM 597 N N . VAL A 1 86 ? 17.096 0.459 -26.758 1.00 98.69 86 VAL A N 1
ATOM 598 C CA . VAL A 1 86 ? 16.163 -0.677 -26.737 1.00 98.69 86 VAL A CA 1
ATOM 599 C C . VAL A 1 86 ? 16.493 -1.622 -25.581 1.00 98.69 86 VAL A C 1
ATOM 601 O O . VAL A 1 86 ? 15.576 -1.997 -24.849 1.00 98.69 86 VAL A O 1
ATOM 604 N N . ASP A 1 87 ? 17.769 -1.931 -25.351 1.00 98.38 87 ASP A N 1
ATOM 605 C CA . ASP A 1 87 ? 18.195 -2.760 -24.216 1.00 98.38 87 ASP A CA 1
ATOM 606 C C . ASP A 1 87 ? 17.858 -2.105 -22.867 1.00 98.38 87 ASP A C 1
ATOM 608 O O . ASP A 1 87 ? 17.347 -2.760 -21.954 1.00 98.38 87 ASP A O 1
ATOM 612 N N . GLU A 1 88 ? 18.043 -0.788 -22.749 1.00 98.50 88 GLU A N 1
ATOM 613 C CA . GLU A 1 88 ? 17.620 -0.028 -21.567 1.00 98.50 88 GLU A CA 1
ATOM 614 C C . GLU A 1 88 ? 16.098 -0.086 -21.353 1.00 98.50 88 GLU A C 1
ATOM 616 O O . GLU A 1 88 ? 15.638 -0.262 -20.221 1.00 98.50 88 GLU A O 1
ATOM 621 N N . PHE A 1 89 ? 15.296 0.026 -22.421 1.00 98.56 89 PHE A N 1
ATOM 622 C CA . PHE A 1 89 ? 13.838 -0.106 -22.333 1.00 98.56 89 PHE A CA 1
ATOM 623 C C . PHE A 1 89 ? 13.414 -1.498 -21.871 1.00 98.56 89 PHE A C 1
ATOM 625 O O . PHE A 1 89 ? 12.498 -1.605 -21.054 1.00 98.56 89 PHE A O 1
ATOM 632 N N . VAL A 1 90 ? 14.080 -2.553 -22.343 1.00 98.06 90 VAL A N 1
ATOM 633 C CA . VAL A 1 90 ? 13.838 -3.922 -21.866 1.00 98.06 90 VAL A CA 1
ATOM 634 C C . VAL A 1 90 ? 14.150 -4.023 -20.372 1.00 98.06 90 VAL A C 1
ATOM 636 O O . VAL A 1 90 ? 13.315 -4.512 -19.612 1.00 98.06 90 VAL A O 1
ATOM 639 N N . GLY A 1 91 ? 15.279 -3.465 -19.925 1.00 98.19 91 GLY A N 1
ATOM 640 C CA . GLY A 1 91 ? 15.629 -3.419 -18.504 1.00 98.19 91 GLY A CA 1
ATOM 641 C C . GLY A 1 91 ? 14.588 -2.684 -17.651 1.00 98.19 91 GLY A C 1
ATOM 642 O O . GLY A 1 91 ? 14.173 -3.178 -16.602 1.00 98.19 91 GLY A O 1
ATOM 643 N N . MET A 1 92 ? 14.098 -1.531 -18.115 1.00 98.44 92 MET A N 1
ATOM 644 C CA . MET A 1 92 ? 13.029 -0.798 -17.426 1.00 98.44 92 MET A CA 1
ATOM 645 C C . MET A 1 92 ? 11.712 -1.582 -17.387 1.00 98.44 92 MET A C 1
ATOM 647 O O . MET A 1 92 ? 11.025 -1.559 -16.366 1.00 98.44 92 MET A O 1
ATOM 651 N N . LEU A 1 93 ? 11.353 -2.293 -18.461 1.00 98.50 93 LEU A N 1
ATOM 652 C CA . LEU A 1 93 ? 10.153 -3.132 -18.488 1.00 98.50 93 LEU A CA 1
ATOM 653 C C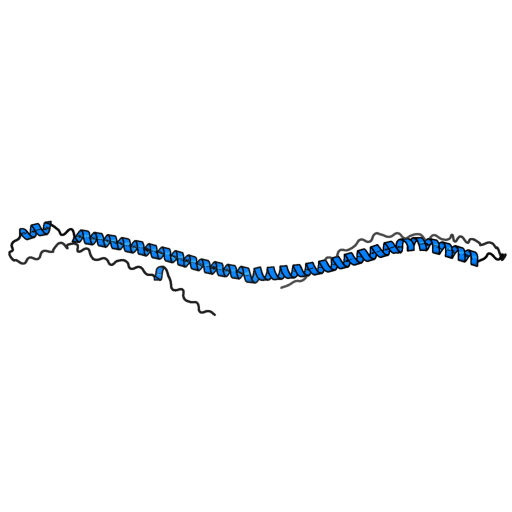 . LEU A 1 93 ? 10.237 -4.284 -17.488 1.00 98.50 93 LEU A C 1
ATOM 655 O O . LEU A 1 93 ? 9.244 -4.574 -16.819 1.00 98.50 93 LEU A O 1
ATOM 659 N N . ASP A 1 94 ? 11.404 -4.906 -17.346 1.00 98.25 94 ASP A N 1
ATOM 660 C CA . ASP A 1 94 ? 11.604 -5.970 -16.366 1.00 98.25 94 ASP A CA 1
ATOM 661 C C . ASP A 1 94 ? 11.468 -5.458 -14.931 1.00 98.25 94 ASP A C 1
ATOM 663 O O . ASP A 1 94 ? 10.803 -6.106 -14.116 1.00 98.25 94 ASP A O 1
ATOM 667 N N . ILE A 1 95 ? 12.001 -4.267 -14.639 1.00 98.31 95 ILE A N 1
ATOM 668 C CA . ILE A 1 95 ? 11.814 -3.603 -13.342 1.00 98.31 95 ILE A CA 1
ATOM 669 C C . ILE A 1 95 ? 10.326 -3.337 -13.097 1.00 98.31 95 ILE A C 1
ATOM 671 O O . ILE A 1 95 ? 9.787 -3.773 -12.084 1.00 98.31 95 ILE A O 1
ATOM 675 N N . ILE A 1 96 ? 9.626 -2.713 -14.051 1.00 98.19 96 ILE A N 1
ATOM 676 C CA . ILE A 1 96 ? 8.189 -2.416 -13.922 1.00 98.19 96 ILE A CA 1
ATOM 677 C C . ILE A 1 96 ? 7.382 -3.700 -13.703 1.00 98.19 96 ILE A C 1
ATOM 679 O O . ILE A 1 96 ? 6.459 -3.723 -12.886 1.00 98.19 96 ILE A O 1
ATOM 683 N N . ARG A 1 97 ? 7.710 -4.778 -14.422 1.00 98.31 97 ARG A N 1
ATOM 684 C CA . ARG A 1 97 ? 7.026 -6.068 -14.291 1.00 98.31 97 ARG A CA 1
ATOM 685 C C . ARG A 1 97 ? 7.279 -6.695 -12.922 1.00 98.31 97 ARG A C 1
ATOM 687 O O . ARG A 1 97 ? 6.338 -7.214 -12.321 1.00 98.31 97 ARG A O 1
ATOM 694 N N . SER A 1 98 ? 8.520 -6.642 -12.441 1.00 98.25 98 SER A N 1
ATOM 695 C CA . SER A 1 98 ? 8.903 -7.108 -11.107 1.00 98.25 98 SER A CA 1
ATOM 696 C C . SER A 1 98 ? 8.165 -6.329 -10.019 1.00 98.25 98 SER A C 1
ATOM 698 O O . SER A 1 98 ? 7.484 -6.936 -9.195 1.00 98.25 98 SER A O 1
ATOM 700 N N . ASP A 1 99 ? 8.201 -4.998 -10.072 1.00 98.25 99 ASP A N 1
ATOM 701 C CA . ASP A 1 99 ? 7.547 -4.121 -9.097 1.00 98.25 99 ASP A CA 1
ATOM 702 C C . ASP A 1 99 ? 6.027 -4.309 -9.106 1.00 98.25 99 ASP A C 1
ATOM 704 O O . ASP A 1 99 ? 5.397 -4.431 -8.057 1.00 98.25 99 ASP A O 1
ATOM 708 N N . SER A 1 100 ? 5.422 -4.414 -10.293 1.00 98.19 100 SER A N 1
ATOM 709 C CA . SER A 1 100 ? 3.987 -4.691 -10.426 1.00 98.19 100 SER A CA 1
ATOM 710 C C . SER A 1 100 ? 3.623 -6.041 -9.809 1.00 98.19 100 SER A C 1
ATOM 712 O O . SER A 1 100 ? 2.616 -6.150 -9.110 1.00 98.19 100 SER A O 1
ATOM 714 N N . SER A 1 101 ? 4.450 -7.066 -10.037 1.00 98.12 101 SER A N 1
ATOM 715 C CA . SER A 1 101 ? 4.271 -8.385 -9.430 1.00 98.12 101 SER A CA 1
ATOM 716 C C . SER A 1 101 ? 4.380 -8.315 -7.909 1.00 98.12 101 SER A C 1
ATOM 718 O O . SER A 1 101 ? 3.528 -8.873 -7.224 1.00 98.12 101 SER A O 1
ATOM 720 N N . GLN A 1 102 ? 5.374 -7.604 -7.375 1.00 98.06 102 GLN A N 1
ATOM 721 C CA . GLN A 1 102 ? 5.542 -7.420 -5.936 1.00 98.06 102 GLN A CA 1
ATOM 722 C C . GLN A 1 102 ? 4.331 -6.705 -5.322 1.00 98.06 102 GLN A C 1
ATOM 724 O O . GLN A 1 102 ? 3.777 -7.146 -4.315 1.00 98.06 102 GLN A O 1
ATOM 729 N N . VAL A 1 103 ? 3.865 -5.623 -5.947 1.00 98.25 103 VAL A N 1
ATOM 730 C CA . VAL A 1 103 ? 2.730 -4.853 -5.431 1.00 98.25 103 VAL A CA 1
ATOM 731 C C . VAL A 1 103 ? 1.452 -5.688 -5.404 1.00 98.25 103 VAL A C 1
ATOM 733 O O . VAL A 1 103 ? 0.735 -5.712 -4.404 1.00 98.25 103 VAL A O 1
ATOM 736 N N . VAL A 1 104 ? 1.156 -6.387 -6.499 1.00 98.19 104 VAL A N 1
ATOM 737 C CA . VAL A 1 104 ? -0.092 -7.145 -6.634 1.00 98.19 104 VAL A CA 1
ATOM 738 C C . VAL A 1 104 ? -0.086 -8.410 -5.781 1.00 98.19 104 VAL A C 1
ATOM 740 O O . VAL A 1 104 ? -1.108 -8.730 -5.173 1.00 98.19 104 VAL A O 1
ATOM 743 N N . ASN A 1 105 ? 1.038 -9.125 -5.728 1.00 97.75 105 ASN A N 1
ATOM 744 C CA . ASN A 1 105 ? 1.099 -10.436 -5.084 1.00 97.75 105 ASN A CA 1
ATOM 745 C C . ASN A 1 105 ? 1.482 -10.372 -3.602 1.00 97.75 105 ASN A C 1
ATOM 747 O O . ASN A 1 105 ? 1.141 -11.294 -2.865 1.00 97.75 105 ASN A O 1
ATOM 751 N N . GLU A 1 106 ? 2.155 -9.309 -3.157 1.00 97.56 106 GLU A N 1
ATOM 752 C CA . GLU A 1 106 ? 2.657 -9.198 -1.783 1.00 97.56 106 GLU A CA 1
ATOM 753 C C . GLU A 1 106 ? 2.056 -7.981 -1.076 1.00 97.56 106 GLU A C 1
ATOM 755 O O . GLU A 1 106 ? 1.285 -8.132 -0.124 1.00 97.56 106 GLU A O 1
ATOM 760 N N . SER A 1 107 ? 2.330 -6.768 -1.567 1.00 97.75 107 SER A N 1
ATOM 761 C CA . SER A 1 107 ? 2.037 -5.562 -0.783 1.00 97.75 107 SER A CA 1
ATOM 762 C C . SER A 1 107 ? 0.537 -5.294 -0.613 1.00 97.75 107 SER A C 1
ATOM 764 O O . SER A 1 107 ? 0.094 -4.966 0.488 1.00 97.75 107 SER A O 1
ATOM 766 N N . ILE A 1 108 ? -0.282 -5.478 -1.656 1.00 98.44 108 ILE A N 1
ATOM 767 C CA . ILE A 1 108 ? -1.740 -5.301 -1.564 1.00 98.44 108 ILE A CA 1
ATOM 768 C C . ILE A 1 108 ? -2.372 -6.317 -0.589 1.00 98.44 108 ILE A C 1
ATOM 770 O O . ILE A 1 108 ? -3.120 -5.885 0.299 1.00 98.44 108 ILE A O 1
ATOM 774 N N . PRO A 1 109 ? -2.099 -7.635 -0.687 1.00 98.19 109 PRO A N 1
ATOM 775 C CA . PRO A 1 109 ? -2.566 -8.613 0.298 1.00 98.19 109 PRO A CA 1
ATOM 776 C C . PRO A 1 109 ? -2.131 -8.312 1.739 1.00 98.19 109 PRO A C 1
ATOM 778 O O . PRO A 1 109 ? -2.938 -8.440 2.667 1.00 98.19 109 PRO A O 1
ATOM 781 N N . GLU A 1 110 ? -0.890 -7.870 1.946 1.00 98.31 110 GLU A N 1
ATOM 782 C CA . GLU A 1 110 ? -0.393 -7.481 3.270 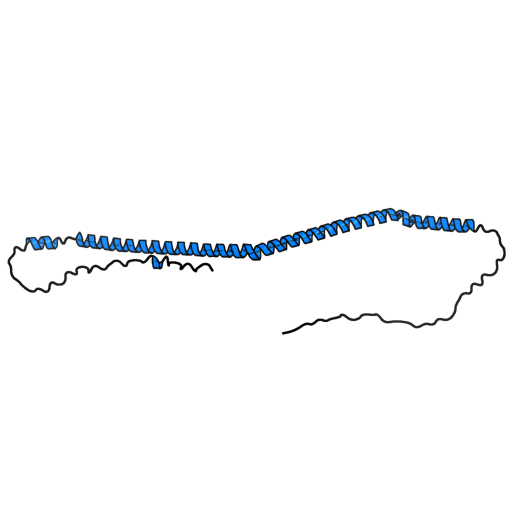1.00 98.31 110 GLU A CA 1
ATOM 783 C C . GLU A 1 110 ? -1.143 -6.268 3.827 1.00 98.31 110 GLU A C 1
ATOM 785 O O . GLU A 1 110 ? -1.624 -6.302 4.965 1.00 98.31 110 GLU A O 1
ATOM 790 N N . ILE A 1 111 ? -1.327 -5.222 3.014 1.00 98.38 111 ILE A N 1
ATOM 791 C CA . ILE A 1 111 ? -2.117 -4.041 3.383 1.00 98.38 111 ILE A CA 1
ATOM 792 C C . ILE A 1 111 ? -3.546 -4.452 3.744 1.00 98.38 111 ILE A C 1
ATOM 794 O O . ILE A 1 111 ? -4.079 -4.000 4.759 1.00 98.38 111 ILE A O 1
ATOM 798 N N . TYR A 1 112 ? -4.173 -5.332 2.959 1.00 98.19 112 TYR A N 1
ATOM 799 C CA . TYR A 1 112 ? -5.520 -5.824 3.247 1.00 98.19 112 TYR A CA 1
ATOM 800 C C . TYR A 1 112 ? -5.588 -6.589 4.575 1.00 98.19 112 TYR A C 1
ATOM 802 O O . TYR A 1 112 ? -6.525 -6.404 5.363 1.00 98.19 112 TYR A O 1
ATOM 810 N N . THR A 1 113 ? -4.584 -7.421 4.851 1.00 98.00 113 THR A N 1
ATOM 811 C CA . THR A 1 113 ? -4.464 -8.160 6.113 1.00 98.00 113 THR A CA 1
ATOM 812 C C . THR A 1 113 ? -4.371 -7.189 7.285 1.00 98.00 113 THR A C 1
ATOM 814 O O . THR A 1 113 ? -5.188 -7.254 8.207 1.00 98.00 113 THR A O 1
ATOM 817 N N . LYS A 1 114 ? -3.480 -6.196 7.201 1.00 98.12 114 LYS A N 1
ATOM 818 C CA . LYS A 1 114 ? -3.321 -5.162 8.232 1.00 98.12 114 LYS A CA 1
ATOM 819 C C . LYS A 1 114 ? -4.578 -4.314 8.412 1.00 98.12 114 LYS A C 1
ATOM 821 O O . LYS A 1 114 ? -5.002 -4.074 9.540 1.00 98.12 114 LYS A O 1
ATOM 826 N N . ALA A 1 115 ? -5.254 -3.942 7.328 1.00 97.56 115 ALA A N 1
ATOM 827 C CA . ALA A 1 115 ? -6.538 -3.248 7.396 1.00 97.56 115 ALA A CA 1
ATOM 828 C C . ALA A 1 115 ? -7.624 -4.100 8.083 1.00 97.56 115 ALA A C 1
ATOM 830 O O . ALA A 1 115 ? -8.494 -3.572 8.779 1.00 97.56 115 ALA A O 1
ATOM 831 N N . THR A 1 116 ? -7.583 -5.425 7.918 1.00 96.69 116 THR A N 1
ATOM 832 C CA . THR A 1 116 ? -8.499 -6.351 8.599 1.00 96.69 116 THR A CA 1
ATOM 833 C C . THR A 1 116 ? -8.197 -6.454 10.091 1.00 96.69 116 THR A C 1
ATOM 835 O O . THR A 1 116 ? -9.129 -6.395 10.894 1.00 96.69 116 THR A O 1
ATOM 838 N N . GLU A 1 117 ? -6.923 -6.536 10.473 1.00 96.75 117 GLU A N 1
ATOM 839 C CA . GLU A 1 117 ? -6.492 -6.479 11.876 1.00 96.75 117 GLU A CA 1
ATOM 840 C C . GLU A 1 117 ? -6.951 -5.167 12.538 1.00 96.75 117 GLU A C 1
ATOM 842 O O . GLU A 1 117 ? -7.532 -5.186 13.624 1.00 96.75 117 GLU A O 1
ATOM 847 N N . MET A 1 118 ? -6.808 -4.027 11.850 1.00 97.81 118 MET A N 1
ATOM 848 C CA . MET A 1 118 ? -7.296 -2.733 12.343 1.00 97.81 118 MET A CA 1
ATOM 849 C C . MET A 1 118 ? -8.807 -2.734 12.603 1.00 97.81 118 MET A C 1
ATOM 851 O O . MET A 1 118 ? -9.252 -2.245 13.641 1.00 97.81 118 MET A O 1
ATOM 855 N N . ARG A 1 119 ? -9.615 -3.344 11.722 1.00 95.88 119 ARG A N 1
ATOM 856 C CA . ARG A 1 119 ? -11.066 -3.487 11.953 1.00 95.88 119 ARG A CA 1
ATOM 857 C C . ARG A 1 119 ? -11.383 -4.275 13.223 1.00 95.88 119 ARG A C 1
ATOM 859 O O . ARG A 1 119 ? -12.367 -3.972 13.894 1.00 95.88 119 ARG A O 1
ATOM 866 N N . GLN A 1 120 ? -10.575 -5.278 13.565 1.00 94.19 120 GLN A N 1
ATOM 867 C CA . GLN A 1 120 ? -10.753 -6.022 14.813 1.00 94.19 120 GLN A CA 1
ATOM 868 C C . GLN A 1 120 ? -10.440 -5.152 16.033 1.00 94.19 120 GLN A C 1
ATOM 870 O O . GLN A 1 120 ? -11.149 -5.238 17.034 1.00 94.19 120 GLN A O 1
ATOM 875 N N . ILE A 1 121 ? -9.421 -4.293 15.948 1.00 95.19 121 ILE A N 1
ATOM 876 C CA . ILE A 1 121 ? -9.098 -3.332 17.010 1.00 95.19 121 ILE A CA 1
ATOM 877 C C . ILE A 1 121 ? -10.259 -2.352 17.208 1.00 95.19 121 ILE A C 1
ATOM 879 O O . ILE A 1 121 ? -10.697 -2.176 18.341 1.00 95.19 121 ILE A O 1
ATOM 883 N N . TYR A 1 122 ? -10.815 -1.785 16.133 1.00 96.69 122 TYR A N 1
ATOM 884 C CA . TYR A 1 122 ? -11.970 -0.884 16.237 1.00 96.69 122 TYR A CA 1
ATOM 885 C C . TYR A 1 122 ? -13.176 -1.555 16.897 1.00 96.69 122 TYR A C 1
ATOM 887 O O . TYR A 1 122 ? -13.743 -0.992 17.823 1.00 96.69 122 TYR A O 1
ATOM 895 N N . ARG A 1 123 ? -13.481 -2.813 16.554 1.00 95.19 123 ARG A N 1
ATOM 896 C CA . ARG A 1 123 ? -14.539 -3.568 17.249 1.00 95.19 123 ARG A CA 1
ATOM 897 C C . ARG A 1 123 ? -14.278 -3.738 18.746 1.00 95.19 123 ARG A C 1
ATOM 899 O O . ARG A 1 123 ? -15.210 -3.676 19.537 1.00 95.19 123 ARG A O 1
ATOM 906 N N . LYS A 1 124 ? -13.023 -3.961 19.152 1.00 94.50 124 LYS A N 1
ATOM 907 C CA . LYS A 1 124 ? -12.667 -4.034 20.579 1.00 94.50 124 LYS A CA 1
ATOM 908 C C . LYS A 1 124 ? -12.886 -2.691 21.280 1.00 94.50 124 LYS A C 1
ATOM 910 O O . LYS A 1 124 ? -13.311 -2.688 22.431 1.00 94.50 124 LYS A O 1
ATOM 915 N N . ILE A 1 125 ? -12.614 -1.580 20.594 1.00 96.19 125 ILE A N 1
ATOM 916 C CA . ILE A 1 125 ? -12.868 -0.227 21.104 1.00 96.19 125 ILE A CA 1
ATOM 917 C C . ILE A 1 125 ? -14.376 0.005 21.256 1.00 96.19 125 ILE A C 1
ATOM 919 O O . ILE A 1 125 ? -14.808 0.389 22.340 1.00 96.19 125 ILE A O 1
ATOM 923 N N . ASP A 1 126 ? -15.176 -0.316 20.237 1.00 96.12 126 ASP A N 1
ATOM 924 C CA . ASP A 1 126 ? -16.638 -0.169 20.278 1.00 96.12 126 ASP A CA 1
ATOM 925 C C . ASP A 1 126 ? -17.259 -0.997 21.418 1.00 96.12 126 ASP A C 1
ATOM 927 O O . ASP A 1 126 ? -18.103 -0.516 22.178 1.00 96.12 126 ASP A O 1
ATOM 931 N N . ASN A 1 127 ? -16.801 -2.243 21.590 1.00 95.06 127 ASN A N 1
ATOM 932 C CA . ASN A 1 127 ? -17.252 -3.110 22.678 1.00 95.06 127 ASN A CA 1
ATOM 933 C C . ASN A 1 127 ? -16.885 -2.545 24.056 1.00 95.06 127 ASN A C 1
ATOM 935 O O . ASN A 1 127 ? -17.690 -2.619 24.987 1.00 95.06 127 ASN A O 1
ATOM 939 N N . LEU A 1 128 ? -15.688 -1.965 24.192 1.00 96.50 128 LEU A N 1
ATOM 940 C CA . LEU A 1 128 ? -15.258 -1.313 25.425 1.00 96.50 128 LEU A CA 1
ATOM 941 C C . LEU A 1 128 ? -16.109 -0.081 25.736 1.00 96.50 128 LEU A C 1
ATOM 943 O O . LEU A 1 128 ? -16.525 0.089 26.880 1.00 96.50 128 LEU A O 1
ATOM 947 N N . GLU A 1 129 ? -16.409 0.748 24.740 1.00 96.25 129 GLU A N 1
ATOM 948 C CA . GLU A 1 129 ? -17.291 1.902 24.915 1.00 96.25 129 GLU A CA 1
ATOM 949 C C . GLU A 1 129 ? -18.685 1.467 25.388 1.00 96.25 129 GLU A C 1
ATOM 951 O O . GLU A 1 129 ? -19.209 1.990 26.378 1.00 96.25 129 GLU A O 1
ATOM 956 N N . ALA A 1 130 ? -19.267 0.458 24.735 1.00 95.12 130 ALA A N 1
ATOM 957 C CA . ALA A 1 130 ? -20.570 -0.082 25.107 1.00 95.12 130 ALA A CA 1
ATOM 958 C C . ALA A 1 130 ? -20.572 -0.653 26.536 1.00 95.12 130 ALA A C 1
ATOM 960 O O . ALA A 1 130 ? -21.519 -0.426 27.296 1.00 95.12 130 ALA A O 1
ATOM 961 N N . PHE A 1 131 ? -19.497 -1.343 26.921 1.00 94.62 131 PHE A N 1
ATOM 962 C CA . PHE A 1 131 ? -19.319 -1.886 28.263 1.00 94.62 131 PHE A CA 1
ATOM 963 C C . PHE A 1 131 ? -19.238 -0.781 29.324 1.00 94.62 131 PHE A C 1
ATOM 965 O O . PHE A 1 131 ? -19.961 -0.825 30.320 1.00 94.62 131 PHE A O 1
ATOM 972 N N . VAL A 1 132 ? -18.425 0.254 29.093 1.00 95.38 132 VAL A N 1
ATOM 973 C CA . VAL A 1 132 ? -18.298 1.404 30.005 1.00 95.38 132 VAL A CA 1
ATOM 974 C C . VAL A 1 132 ? -19.635 2.128 30.161 1.00 95.38 132 VAL A C 1
ATOM 976 O O . VAL A 1 132 ? -20.030 2.463 31.279 1.00 95.38 132 VAL A O 1
ATOM 979 N N . LYS A 1 133 ? -20.376 2.319 29.064 1.00 94.94 133 LYS A N 1
ATOM 980 C CA . LYS A 1 133 ? -21.707 2.938 29.097 1.00 94.94 133 LYS A CA 1
ATOM 981 C C . LYS A 1 133 ? -22.700 2.127 29.931 1.00 94.94 133 LYS A C 1
ATOM 983 O O . LYS A 1 133 ? -23.454 2.695 30.719 1.00 94.94 133 LYS A O 1
ATOM 988 N N . MET A 1 134 ? -22.689 0.803 29.789 1.00 93.69 134 MET A N 1
ATOM 989 C CA . MET A 1 134 ? -23.528 -0.089 30.590 1.00 93.69 134 MET A CA 1
ATOM 990 C C . MET A 1 134 ? -23.165 -0.029 32.082 1.00 93.69 134 MET A C 1
ATOM 992 O O . MET A 1 134 ? -24.070 0.063 32.917 1.00 93.69 134 MET A O 1
ATOM 996 N N . ILE A 1 135 ? -21.871 -0.010 32.428 1.00 92.50 135 ILE A N 1
ATOM 997 C CA . ILE A 1 135 ? -21.431 0.162 33.822 1.00 92.50 135 ILE A CA 1
ATOM 998 C C . ILE A 1 135 ? -21.933 1.496 34.370 1.00 92.50 135 ILE A C 1
ATOM 1000 O O . ILE A 1 135 ? -22.493 1.525 35.464 1.00 92.50 135 ILE A O 1
ATOM 1004 N N . GLY A 1 136 ? -21.792 2.581 33.604 1.00 92.50 136 GLY A N 1
ATOM 1005 C CA . GLY A 1 136 ? -22.295 3.901 33.990 1.00 92.50 136 GLY A CA 1
ATOM 1006 C C . GLY A 1 136 ? -23.787 3.879 34.329 1.00 92.50 136 GLY A C 1
ATOM 1007 O O . GLY A 1 136 ? -24.185 4.347 35.393 1.00 92.50 136 GLY A O 1
ATOM 1008 N N . ASN A 1 137 ? -24.605 3.246 33.482 1.00 91.81 137 ASN A N 1
ATOM 1009 C CA . ASN A 1 137 ? -26.040 3.085 33.734 1.00 91.81 137 ASN A CA 1
ATOM 1010 C C . ASN A 1 137 ? -26.328 2.231 34.982 1.00 91.81 137 ASN A C 1
ATOM 1012 O O . ASN A 1 137 ? -27.244 2.535 35.743 1.00 91.81 137 ASN A O 1
ATOM 1016 N N . SER A 1 138 ? -25.545 1.170 35.203 1.00 90.25 138 SER A N 1
ATOM 1017 C CA . SER A 1 138 ? -25.696 0.282 36.363 1.00 90.25 138 SER A CA 1
ATOM 1018 C C . SER A 1 138 ? -25.380 1.004 37.675 1.00 90.25 138 SER A C 1
ATOM 1020 O O . SER A 1 138 ? -26.111 0.854 38.652 1.00 90.25 138 SER A O 1
ATOM 1022 N N . VAL A 1 139 ? -24.320 1.819 37.691 1.00 91.44 139 VAL A N 1
ATOM 1023 C CA . VAL A 1 139 ? -23.935 2.636 38.851 1.00 91.44 139 VAL A CA 1
ATOM 1024 C C . VAL A 1 139 ? -24.978 3.717 39.122 1.00 91.44 139 VAL A C 1
ATOM 1026 O O . VAL A 1 139 ? -25.408 3.841 40.263 1.00 91.44 139 VAL A O 1
ATOM 1029 N N . ALA A 1 140 ? -25.450 4.428 38.094 1.00 90.75 140 ALA A N 1
ATOM 1030 C CA . ALA A 1 140 ? -26.504 5.433 38.251 1.00 90.75 140 ALA A CA 1
ATOM 1031 C C . ALA A 1 140 ? -27.800 4.825 38.822 1.00 90.75 140 ALA A C 1
ATOM 1033 O O . ALA A 1 140 ? -28.403 5.378 39.740 1.00 90.75 140 ALA A O 1
ATOM 1034 N N . GLY A 1 141 ? -28.200 3.644 38.335 1.00 89.19 141 GLY A N 1
ATOM 1035 C CA . GLY A 1 141 ? -29.357 2.925 38.873 1.00 89.19 141 GLY A CA 1
ATOM 1036 C C . GLY A 1 141 ? -29.154 2.437 40.313 1.00 89.19 141 GLY A C 1
ATOM 1037 O O . GLY A 1 141 ? -30.101 2.424 41.101 1.00 89.19 141 GLY A O 1
ATOM 1038 N N . LEU A 1 142 ? -27.930 2.046 40.685 1.00 88.50 142 LEU A N 1
ATOM 1039 C CA . LEU A 1 142 ? -27.601 1.697 42.068 1.00 88.50 142 LEU A CA 1
ATOM 1040 C C . LEU A 1 142 ? -27.650 2.928 42.982 1.00 88.50 142 LEU A C 1
ATOM 1042 O O . LEU A 1 142 ? -28.232 2.848 44.060 1.00 88.50 142 LEU A O 1
ATOM 1046 N N . GLU A 1 143 ? -27.086 4.052 42.546 1.00 90.69 143 GLU A N 1
ATOM 1047 C CA . GLU A 1 143 ? -27.094 5.323 43.274 1.00 90.69 143 GLU A CA 1
ATOM 1048 C C . GLU A 1 143 ? -28.528 5.795 43.556 1.00 90.69 143 GLU A C 1
ATOM 1050 O O . GLU A 1 143 ? -28.858 6.094 44.702 1.00 90.69 143 GLU A O 1
ATOM 1055 N N . GLU A 1 144 ? -29.425 5.743 42.565 1.00 90.19 144 GLU A N 1
ATOM 1056 C CA . GLU A 1 144 ? -30.843 6.081 42.750 1.00 90.19 144 GLU A CA 1
ATOM 1057 C C . GLU A 1 144 ? -31.525 5.186 43.802 1.00 90.19 144 GLU A C 1
ATOM 1059 O O . GLU A 1 144 ? -32.267 5.670 44.663 1.00 90.19 144 GLU A O 1
ATOM 1064 N N . ARG A 1 145 ? -31.253 3.873 43.780 1.00 85.56 145 ARG A N 1
ATOM 1065 C CA . ARG A 1 145 ? -31.793 2.930 44.776 1.00 85.56 145 ARG A CA 1
ATOM 1066 C C . ARG A 1 145 ? -31.254 3.206 46.179 1.00 85.56 145 ARG A C 1
ATOM 1068 O O . ARG A 1 145 ? -32.018 3.091 47.137 1.00 85.56 145 ARG A O 1
ATOM 1075 N N . VAL A 1 146 ? -29.974 3.563 46.306 1.00 88.06 146 VAL A N 1
ATOM 1076 C CA . VAL A 1 146 ? -29.359 3.939 47.588 1.00 88.06 146 VAL A CA 1
ATOM 1077 C C . VAL A 1 146 ? -29.996 5.218 48.122 1.00 88.06 146 VAL A C 1
ATOM 1079 O O . VAL A 1 146 ? -30.485 5.205 49.246 1.00 88.06 146 VAL A O 1
ATOM 1082 N N . ILE A 1 147 ? -30.111 6.268 47.301 1.00 87.75 147 ILE A N 1
ATOM 1083 C CA . ILE A 1 147 ? -30.768 7.531 47.679 1.00 87.75 147 ILE A CA 1
ATOM 1084 C C . ILE A 1 147 ? -32.209 7.283 48.140 1.00 87.75 147 ILE A C 1
ATOM 1086 O O . ILE A 1 147 ? -32.651 7.832 49.152 1.00 87.75 147 ILE A O 1
ATOM 1090 N N . LYS A 1 148 ? -32.957 6.429 47.429 1.00 85.75 148 LYS A N 1
ATOM 1091 C CA . LYS A 1 148 ? -34.322 6.054 47.816 1.00 85.75 148 LYS A CA 1
ATOM 1092 C C . LYS A 1 148 ? -34.353 5.340 49.169 1.00 85.75 148 LYS A C 1
ATOM 1094 O O . LYS A 1 148 ? -35.142 5.716 50.029 1.00 85.75 148 LYS A O 1
ATOM 1099 N N . ALA A 1 149 ? -33.479 4.355 49.379 1.00 84.12 149 ALA A N 1
ATOM 1100 C CA . ALA A 1 149 ? -33.394 3.629 50.644 1.00 84.12 149 ALA A CA 1
ATOM 1101 C C . ALA A 1 149 ? -32.980 4.539 51.815 1.00 84.12 149 ALA A C 1
ATOM 1103 O O . ALA A 1 149 ? -33.544 4.431 52.902 1.00 84.12 149 ALA A O 1
ATOM 1104 N N . GLU A 1 150 ? -32.040 5.461 51.598 1.00 84.06 150 GLU A N 1
ATOM 1105 C CA . GLU A 1 150 ? -31.635 6.469 52.583 1.00 84.06 150 GLU A CA 1
ATOM 1106 C C . GLU A 1 150 ? -32.766 7.448 52.895 1.00 84.06 150 GLU A C 1
ATOM 1108 O O . GLU A 1 150 ? -32.960 7.804 54.055 1.00 84.06 150 GLU A O 1
ATOM 1113 N N . THR A 1 151 ? -33.552 7.848 51.893 1.00 84.31 151 THR A N 1
ATOM 1114 C CA . THR A 1 151 ? -34.731 8.700 52.087 1.00 84.31 151 THR A CA 1
ATOM 1115 C C . THR A 1 151 ? -35.807 7.971 52.887 1.00 84.31 151 THR A C 1
ATOM 1117 O O . THR A 1 151 ? -36.338 8.535 53.839 1.00 84.31 151 THR A O 1
ATOM 1120 N N . ASP A 1 152 ? -36.090 6.708 52.561 1.00 78.94 152 ASP A N 1
ATOM 1121 C CA . ASP A 1 152 ? -37.080 5.883 53.261 1.00 78.94 152 ASP A CA 1
ATOM 1122 C C . ASP A 1 152 ? -36.657 5.590 54.716 1.00 78.94 152 ASP A C 1
ATOM 1124 O O . ASP A 1 152 ? -37.494 5.564 55.620 1.00 78.94 152 ASP A O 1
ATOM 1128 N N . LEU A 1 153 ? -35.354 5.406 54.967 1.00 69.44 153 LEU A N 1
ATOM 1129 C CA . LEU A 1 153 ? -34.797 5.160 56.302 1.00 69.44 153 LEU A CA 1
ATOM 1130 C C . LEU A 1 153 ? -34.629 6.452 57.126 1.00 69.44 153 LEU A C 1
ATOM 1132 O O . LEU A 1 153 ? -34.879 6.463 58.334 1.00 69.44 153 LEU A O 1
ATOM 1136 N N . GLY A 1 154 ? -34.203 7.538 56.478 1.00 60.31 154 GLY A N 1
ATOM 1137 C CA . GLY A 1 154 ? -34.023 8.878 57.044 1.00 60.31 154 GLY A CA 1
ATOM 1138 C C . GLY A 1 154 ? -35.346 9.593 57.309 1.00 60.31 154 GLY A C 1
ATOM 1139 O O . GLY A 1 154 ? -35.455 10.359 58.271 1.00 60.31 154 GLY A O 1
ATOM 1140 N N . ALA A 1 155 ? -36.398 9.244 56.565 1.00 56.94 155 ALA A N 1
ATOM 1141 C CA . ALA A 1 155 ? -37.789 9.443 56.947 1.00 56.94 155 ALA A CA 1
ATOM 1142 C C . ALA A 1 155 ? -38.168 8.485 58.090 1.00 56.94 155 ALA A C 1
ATOM 1144 O O . ALA A 1 155 ? -39.165 7.765 58.029 1.00 56.94 155 ALA A O 1
ATOM 1145 N N . PHE A 1 156 ? -37.387 8.491 59.177 1.00 50.16 156 PHE A N 1
ATOM 1146 C CA . PHE A 1 156 ? -37.775 7.838 60.415 1.00 50.16 156 PHE A CA 1
ATOM 1147 C C . PHE A 1 156 ? -39.146 8.395 60.778 1.00 50.16 156 PHE A C 1
ATOM 1149 O O . PHE A 1 156 ? -39.279 9.615 60.945 1.00 50.16 156 PHE A O 1
ATOM 1156 N N . PRO A 1 157 ? -40.189 7.564 60.862 1.00 59.34 157 PRO A N 1
ATOM 1157 C CA . PRO A 1 157 ? -41.526 8.100 60.814 1.00 59.34 157 PRO A CA 1
ATOM 1158 C C . PRO A 1 157 ? -41.791 8.766 62.165 1.00 59.34 157 PRO A C 1
ATOM 1160 O O . PRO A 1 157 ? -42.017 8.124 63.192 1.00 59.34 157 PRO A O 1
ATOM 1163 N N . SER A 1 158 ? -41.687 10.098 62.188 1.00 55.12 158 SER A N 1
ATOM 1164 C CA . SER A 1 158 ? -41.894 10.939 63.375 1.00 55.12 158 SER A CA 1
ATOM 1165 C C . SER A 1 158 ? -43.285 10.724 63.986 1.00 55.12 158 SER A C 1
ATOM 1167 O O . SER A 1 158 ? -43.515 10.983 65.168 1.00 55.12 158 SER A O 1
ATOM 1169 N N . THR A 1 159 ? -44.194 10.159 63.194 1.00 53.50 159 THR A N 1
ATOM 1170 C CA . THR A 1 159 ? -45.510 9.655 63.570 1.00 53.50 159 THR A CA 1
ATOM 1171 C C . THR A 1 159 ? -45.459 8.432 64.492 1.00 53.50 159 THR A C 1
ATOM 1173 O O . THR A 1 159 ? -46.252 8.378 65.426 1.00 53.50 159 THR A O 1
ATOM 1176 N N . PHE A 1 160 ? -44.505 7.502 64.356 1.00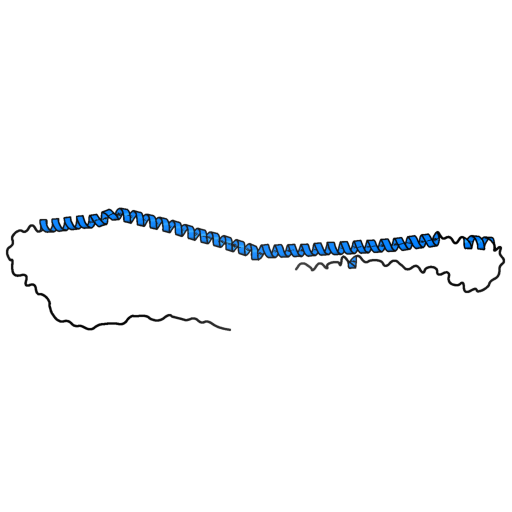 57.94 160 PHE A N 1
ATOM 1177 C CA . PHE A 1 160 ? -44.389 6.359 65.281 1.00 57.94 160 PHE A CA 1
ATOM 1178 C C . PHE A 1 160 ? -43.759 6.744 66.615 1.00 57.94 160 PHE A C 1
ATOM 1180 O O . PHE A 1 160 ? -44.143 6.179 67.635 1.00 57.94 160 PHE A O 1
ATOM 1187 N N . LYS A 1 161 ? -42.873 7.752 66.650 1.00 57.09 161 LYS A N 1
ATOM 1188 C CA . LYS A 1 161 ? -42.422 8.333 67.927 1.00 57.09 161 LYS A CA 1
ATOM 1189 C C . LYS A 1 161 ? -43.605 8.933 68.695 1.00 57.09 161 LYS A C 1
ATOM 1191 O O . LYS A 1 161 ? -43.733 8.691 69.888 1.00 57.09 161 LYS A O 1
ATOM 1196 N N . LYS A 1 162 ? -44.526 9.631 68.019 1.00 59.38 162 LYS A N 1
ATOM 1197 C CA . LYS A 1 162 ? -45.736 10.183 68.660 1.00 59.38 162 LYS A CA 1
ATOM 1198 C C . LYS A 1 162 ? -46.707 9.107 69.158 1.00 59.38 162 LYS A C 1
ATOM 1200 O O . LYS A 1 162 ? -47.261 9.271 70.235 1.00 59.38 162 LYS A O 1
ATOM 1205 N N . ILE A 1 163 ? -46.867 8.002 68.432 1.00 57.78 163 ILE A N 1
ATOM 1206 C CA . ILE A 1 163 ? -47.784 6.915 68.819 1.00 57.78 163 ILE A CA 1
ATOM 1207 C C . ILE A 1 163 ? -47.206 6.063 69.967 1.00 57.78 163 ILE A C 1
ATOM 1209 O O . ILE A 1 163 ? -47.941 5.692 70.880 1.00 57.78 163 ILE A O 1
ATOM 1213 N N . LEU A 1 164 ? -45.889 5.824 69.997 1.00 59.22 164 LEU A N 1
ATOM 1214 C CA . LEU A 1 164 ? -45.220 5.122 71.106 1.00 59.22 164 LEU A CA 1
ATOM 1215 C C . LEU A 1 164 ? -45.203 5.923 72.416 1.00 59.22 164 LEU A C 1
ATOM 1217 O O . LEU A 1 164 ? -45.159 5.324 73.485 1.00 59.22 164 LEU A O 1
ATOM 1221 N N . HIS A 1 165 ? -45.288 7.255 72.361 1.00 56.62 165 HIS A N 1
ATOM 1222 C CA . HIS A 1 165 ? -45.432 8.080 73.567 1.00 56.62 165 HIS A CA 1
ATOM 1223 C C . HIS A 1 165 ? -46.858 8.100 74.141 1.00 56.62 165 HIS A C 1
ATOM 1225 O O . HIS A 1 165 ? -47.046 8.583 75.255 1.00 56.62 165 HIS A O 1
ATOM 1231 N N . THR A 1 166 ? -47.862 7.586 73.424 1.00 57.25 166 THR A N 1
ATOM 1232 C CA . THR A 1 166 ? -49.265 7.571 73.884 1.00 57.25 166 THR A CA 1
ATOM 1233 C C . THR A 1 166 ? -49.730 6.191 74.353 1.00 57.25 166 THR A C 1
ATOM 1235 O O . THR A 1 166 ? -50.748 6.093 75.030 1.00 57.25 166 THR A O 1
ATOM 1238 N N . ILE A 1 167 ? -48.988 5.121 74.060 1.00 53.28 167 ILE A N 1
ATOM 1239 C CA . ILE A 1 167 ? -49.394 3.756 74.409 1.00 53.28 167 ILE A CA 1
ATOM 1240 C C . ILE A 1 167 ? -48.480 3.221 75.513 1.00 53.28 167 ILE A C 1
ATOM 1242 O O . ILE A 1 167 ? -47.492 2.530 75.266 1.00 53.28 167 ILE A O 1
ATOM 1246 N N . SER A 1 168 ? -48.837 3.546 76.757 1.00 53.12 168 SER A N 1
ATOM 1247 C CA . SER A 1 168 ? -48.543 2.673 77.891 1.00 53.12 168 SER A CA 1
ATOM 1248 C C . SER A 1 168 ? -49.386 1.392 77.765 1.00 53.12 168 SER A C 1
ATOM 1250 O O . SER A 1 168 ? -50.529 1.409 77.312 1.00 53.12 168 SER A O 1
ATOM 1252 N N . ILE A 1 169 ? -48.763 0.262 78.090 1.00 54.09 169 ILE A N 1
ATOM 1253 C CA . ILE A 1 169 ? -49.218 -1.115 77.826 1.00 54.09 169 ILE A CA 1
ATOM 1254 C C . ILE A 1 169 ? -50.485 -1.439 78.653 1.00 54.09 169 ILE A C 1
ATOM 1256 O O . ILE A 1 169 ? -50.615 -0.958 79.780 1.00 54.09 169 ILE A O 1
ATOM 1260 N N . PRO A 1 170 ? -51.381 -2.319 78.165 1.00 50.00 170 PRO A N 1
ATOM 1261 C CA . PRO A 1 170 ? -51.339 -3.684 78.694 1.00 50.00 170 PRO A CA 1
ATOM 1262 C C . PRO A 1 170 ? -51.436 -4.784 77.626 1.00 50.00 170 PRO A C 1
ATOM 1264 O O . PRO A 1 170 ? -51.913 -4.584 76.511 1.00 50.00 170 PRO A O 1
ATOM 1267 N N . SER A 1 171 ? -50.949 -5.963 78.029 1.00 52.94 171 SER A N 1
ATOM 1268 C CA . SER A 1 171 ? -51.154 -7.280 77.424 1.00 52.94 171 SER A CA 1
ATOM 1269 C C . SER A 1 171 ? -52.533 -7.441 76.792 1.00 52.94 171 SER A C 1
ATOM 1271 O O . SER A 1 171 ? -53.513 -6.989 77.359 1.00 52.94 171 SER A O 1
ATOM 1273 N N . PHE A 1 172 ? -52.612 -8.145 75.666 1.00 47.44 172 PHE A N 1
ATOM 1274 C CA . PHE A 1 172 ? -53.316 -9.423 75.518 1.00 47.44 172 PHE A CA 1
ATOM 1275 C C . PHE A 1 172 ? -53.294 -9.822 74.039 1.00 47.44 172 PHE A C 1
ATOM 1277 O O . PHE A 1 172 ? -53.449 -9.010 73.131 1.00 47.44 172 PHE A O 1
ATOM 1284 N N . LEU A 1 173 ? -53.037 -11.109 73.832 1.00 58.16 173 LEU A N 1
ATOM 1285 C CA . LEU A 1 173 ? -53.007 -11.807 72.557 1.00 58.16 173 LEU A CA 1
ATOM 1286 C C . LEU A 1 173 ? -54.233 -11.458 71.710 1.00 58.16 173 LEU A C 1
ATOM 1288 O O . LEU A 1 173 ? -55.355 -11.749 72.114 1.00 58.16 173 LEU A O 1
ATOM 1292 N N . ASN A 1 174 ? -54.019 -10.933 70.504 1.00 36.75 174 ASN A N 1
ATOM 1293 C CA . ASN A 1 174 ? -54.973 -11.149 69.432 1.00 36.75 174 ASN A CA 1
ATOM 1294 C C . ASN A 1 174 ? -54.315 -11.156 68.056 1.00 36.75 174 ASN A C 1
ATOM 1296 O O . ASN A 1 174 ? -53.473 -10.336 67.696 1.00 36.75 174 ASN A O 1
ATOM 1300 N N . LYS A 1 175 ? -54.737 -12.172 67.315 1.00 47.62 175 LYS A N 1
ATOM 1301 C CA . LYS A 1 175 ? -54.403 -12.531 65.948 1.00 47.62 175 LYS A CA 1
ATOM 1302 C C . LYS A 1 175 ? -54.900 -11.436 65.005 1.00 47.62 175 LYS A C 1
ATOM 1304 O O . LYS A 1 175 ? -55.972 -11.553 64.427 1.00 47.62 175 LYS A O 1
ATOM 1309 N N . SER A 1 176 ? -54.112 -10.381 64.850 1.00 37.44 176 SER A N 1
ATOM 1310 C CA . SER A 1 176 ? -54.278 -9.428 63.760 1.00 37.44 176 SER A CA 1
ATOM 1311 C C . SER A 1 176 ? -53.334 -9.830 62.643 1.00 37.44 176 SER A C 1
ATOM 1313 O O . SER A 1 176 ? -52.113 -9.797 62.795 1.00 37.44 176 SER A O 1
ATOM 1315 N N . SER A 1 177 ? -53.919 -10.231 61.516 1.00 42.56 177 SER A N 1
ATOM 1316 C CA . SER A 1 177 ? -53.282 -10.195 60.207 1.00 42.56 177 SER A CA 1
ATOM 1317 C C . SER A 1 177 ? -52.794 -8.769 59.974 1.00 42.56 177 SER A C 1
ATOM 1319 O O . SER A 1 177 ? -53.531 -7.919 59.477 1.00 42.56 177 SER A O 1
ATOM 1321 N N . SER A 1 178 ? -51.571 -8.503 60.431 1.00 40.94 178 SER A N 1
ATOM 1322 C CA . SER A 1 178 ? -50.847 -7.278 60.152 1.00 40.94 178 SER A CA 1
ATOM 1323 C C . SER A 1 178 ? -50.850 -7.130 58.642 1.00 40.94 178 SER A C 1
ATOM 1325 O O . SER A 1 178 ? -50.327 -7.992 57.929 1.00 40.94 178 SER A O 1
ATOM 1327 N N . SER A 1 179 ? -51.531 -6.088 58.162 1.00 39.72 179 SER A N 1
ATOM 1328 C CA . SER A 1 179 ? -51.376 -5.581 56.812 1.00 39.72 179 SER A CA 1
ATOM 1329 C C . SER A 1 179 ? -49.884 -5.447 56.614 1.00 39.72 179 SER A C 1
ATOM 1331 O O . SER A 1 179 ? -49.269 -4.562 57.211 1.00 39.72 179 SER A O 1
ATOM 1333 N N . ARG A 1 180 ? -49.332 -6.416 55.878 1.00 41.09 180 ARG A N 1
ATOM 1334 C CA . ARG A 1 180 ? -47.956 -6.508 55.426 1.00 41.09 180 ARG A CA 1
ATOM 1335 C C . ARG A 1 180 ? -47.496 -5.082 55.180 1.00 41.09 180 ARG A C 1
ATOM 1337 O O . ARG A 1 180 ? -47.839 -4.504 54.150 1.00 41.09 180 ARG A O 1
ATOM 1344 N N . GLN A 1 181 ? -46.777 -4.513 56.156 1.00 44.00 181 GLN A N 1
ATOM 1345 C CA . GLN A 1 181 ? -45.832 -3.451 55.877 1.00 44.00 181 GLN A CA 1
ATOM 1346 C C . GLN A 1 181 ? -45.123 -3.998 54.659 1.00 44.00 181 GLN A C 1
ATOM 1348 O O . GLN A 1 181 ? -44.599 -5.116 54.717 1.00 44.00 181 GLN A O 1
ATOM 1353 N N . GLN A 1 182 ? -45.313 -3.331 53.527 1.00 45.50 182 GLN A N 1
ATOM 1354 C CA . GLN A 1 182 ? -44.636 -3.665 52.297 1.00 45.50 182 GLN A CA 1
ATOM 1355 C C . GLN A 1 182 ? -43.166 -3.421 52.615 1.00 45.50 182 GLN A C 1
ATOM 1357 O O . GLN A 1 182 ? -42.635 -2.349 52.367 1.00 45.50 182 GLN A O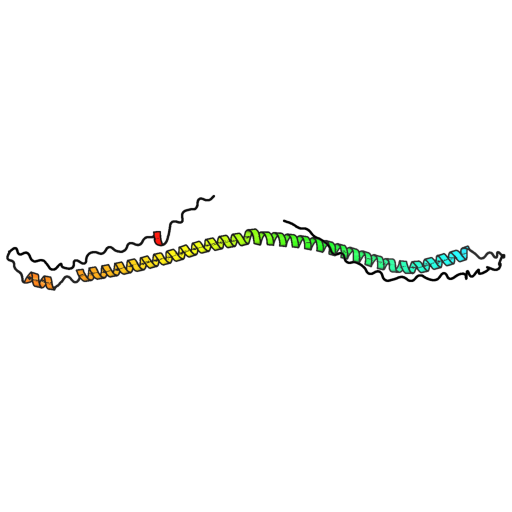 1
ATOM 1362 N N . GLN A 1 183 ? -42.543 -4.391 53.289 1.00 45.03 183 GLN A N 1
ATOM 1363 C CA . GLN A 1 183 ? -41.122 -4.613 53.257 1.00 45.03 183 GLN A CA 1
ATOM 1364 C C . GLN A 1 183 ? -40.866 -4.651 51.770 1.00 45.03 183 GLN A C 1
ATOM 1366 O O . GLN A 1 183 ? -41.362 -5.550 51.083 1.00 45.03 183 GLN A O 1
ATOM 1371 N N . THR A 1 184 ? -40.283 -3.568 51.275 1.00 56.59 184 THR A N 1
ATOM 1372 C CA . THR A 1 184 ? -39.837 -3.444 49.904 1.00 56.59 184 THR A CA 1
ATOM 1373 C C . THR A 1 184 ? -39.008 -4.692 49.667 1.00 56.59 184 THR A C 1
ATOM 1375 O O . THR A 1 184 ? -37.948 -4.880 50.262 1.00 56.59 184 THR A O 1
ATOM 1378 N N . LEU A 1 185 ? -39.606 -5.648 48.952 1.00 63.69 185 LEU A N 1
ATOM 1379 C CA . LEU A 1 185 ? -38.996 -6.940 48.712 1.00 63.69 185 LEU A CA 1
ATOM 1380 C C . LEU A 1 185 ? -37.693 -6.619 47.992 1.00 63.69 185 LEU A C 1
ATOM 1382 O O . LEU A 1 185 ? -37.729 -5.993 46.934 1.00 63.69 185 LEU A O 1
ATOM 1386 N N . TYR A 1 186 ? -36.566 -6.946 48.618 1.00 71.25 186 TYR A N 1
ATOM 1387 C CA . TYR A 1 186 ? -35.261 -6.659 48.048 1.00 71.25 186 TYR A CA 1
ATOM 1388 C C . TYR A 1 186 ? -35.180 -7.322 46.673 1.00 71.25 186 TYR A C 1
ATOM 1390 O O . TYR A 1 186 ? -35.245 -8.548 46.568 1.00 71.25 186 TYR A O 1
ATOM 1398 N N . GLU A 1 187 ? -35.074 -6.503 45.631 1.00 70.81 187 GLU A N 1
ATOM 1399 C CA . GLU A 1 187 ? -34.832 -6.961 44.273 1.00 70.81 187 GLU A CA 1
ATOM 1400 C C . GLU A 1 187 ? -33.327 -6.844 43.999 1.00 70.81 187 GLU A C 1
ATOM 1402 O O . GLU A 1 187 ? -32.795 -5.724 43.971 1.00 70.81 187 GLU A O 1
ATOM 1407 N N . PRO A 1 188 ? -32.622 -7.976 43.823 1.00 72.88 188 PRO A N 1
ATOM 1408 C CA . PRO A 1 188 ? -31.200 -7.970 43.517 1.00 72.88 188 PRO A CA 1
ATOM 1409 C C . PRO A 1 188 ? -30.898 -7.111 42.277 1.00 72.88 188 PRO A C 1
ATOM 1411 O O . PRO A 1 188 ? -31.669 -7.136 41.314 1.00 72.88 188 PRO A O 1
ATOM 1414 N N . PRO A 1 189 ? -29.788 -6.352 42.260 1.00 71.75 189 PRO A N 1
ATOM 1415 C CA . PRO A 1 189 ? -29.341 -5.664 41.056 1.00 71.75 189 PRO A CA 1
ATOM 1416 C C . PRO A 1 189 ? -29.104 -6.662 39.920 1.00 71.75 189 PRO A C 1
ATOM 1418 O O . PRO A 1 189 ? -28.567 -7.749 40.142 1.00 71.75 189 PRO A O 1
ATOM 1421 N N . VAL A 1 190 ? -29.467 -6.276 38.697 1.00 73.81 190 VAL A N 1
ATOM 1422 C CA . VAL A 1 190 ? -29.114 -7.049 37.504 1.00 73.81 190 VAL A CA 1
ATOM 1423 C C . VAL A 1 190 ? -27.596 -7.003 37.360 1.00 73.81 190 VAL A C 1
ATOM 1425 O O . VAL A 1 190 ? -27.014 -5.937 37.167 1.00 73.81 190 VAL A O 1
ATOM 1428 N N . LEU A 1 191 ? -26.953 -8.160 37.506 1.00 77.38 191 LEU A N 1
ATOM 1429 C CA . LEU A 1 191 ? -25.512 -8.291 37.336 1.00 77.38 191 LEU A CA 1
ATOM 1430 C C . LEU A 1 191 ? -25.198 -8.344 35.843 1.00 77.38 191 LEU A C 1
ATOM 1432 O O . LEU A 1 191 ? -25.770 -9.155 35.113 1.00 77.38 191 LEU A O 1
ATOM 1436 N N . PHE A 1 192 ? -24.293 -7.481 35.395 1.00 78.44 192 PHE A N 1
ATOM 1437 C CA . PHE A 1 192 ? -23.806 -7.515 34.025 1.00 78.44 192 PHE A CA 1
ATOM 1438 C C . PHE A 1 192 ? -22.753 -8.606 33.850 1.00 78.44 192 PHE A C 1
ATOM 1440 O O . PHE A 1 192 ? -22.015 -8.941 34.780 1.00 78.44 192 PHE A O 1
ATOM 1447 N N . LYS A 1 193 ? -22.659 -9.131 32.631 1.00 84.38 193 LYS A N 1
ATOM 1448 C CA . LYS A 1 193 ? -21.651 -10.113 32.253 1.00 84.38 193 LYS A CA 1
ATOM 1449 C C . LYS A 1 193 ? -20.660 -9.485 31.293 1.00 84.38 193 LYS A C 1
ATOM 1451 O O . LYS A 1 193 ? -21.024 -8.992 30.231 1.00 84.38 193 LYS A O 1
ATOM 1456 N N . THR A 1 194 ? -19.384 -9.530 31.652 1.00 84.88 194 THR A N 1
ATOM 1457 C CA . THR A 1 194 ? -18.295 -9.062 30.781 1.00 84.88 194 THR A CA 1
ATOM 1458 C C . THR A 1 194 ? -18.202 -9.895 29.496 1.00 84.88 194 THR A C 1
ATOM 1460 O O . THR A 1 194 ? -17.799 -9.387 28.453 1.00 84.88 194 THR A O 1
ATOM 1463 N N . GLU A 1 195 ? -18.640 -11.155 29.573 1.00 84.94 195 GLU A N 1
ATOM 1464 C CA . GLU A 1 195 ? -18.752 -12.123 28.473 1.00 84.94 195 GLU A CA 1
ATOM 1465 C C . GLU A 1 195 ? -19.529 -11.563 27.270 1.00 84.94 195 GLU A C 1
ATOM 1467 O O . GLU A 1 195 ? -19.168 -11.830 26.126 1.00 84.94 195 GLU A O 1
ATOM 1472 N N . ASP A 1 196 ? -20.567 -10.760 27.537 1.00 85.75 196 ASP A N 1
ATOM 1473 C CA . ASP A 1 196 ? -21.477 -10.226 26.518 1.00 85.75 196 ASP A CA 1
ATOM 1474 C C . ASP A 1 196 ? -20.802 -9.155 25.639 1.00 85.75 196 ASP A C 1
ATOM 1476 O O . ASP A 1 196 ? -21.236 -8.899 24.517 1.00 85.75 196 ASP A O 1
ATOM 1480 N N . TYR A 1 197 ? -19.720 -8.543 26.134 1.00 86.19 197 TYR A N 1
ATOM 1481 C CA . TYR A 1 197 ? -18.979 -7.467 25.463 1.00 86.19 197 TYR A CA 1
ATOM 1482 C C . TYR A 1 197 ? -17.600 -7.927 24.975 1.00 86.19 197 TYR A C 1
ATOM 1484 O O . TYR A 1 197 ? -17.097 -7.453 23.955 1.00 86.19 197 TYR A O 1
ATOM 1492 N N . PHE A 1 198 ? -16.991 -8.885 25.672 1.00 88.25 198 PHE A N 1
ATOM 1493 C CA . PHE A 1 198 ? -15.690 -9.454 25.330 1.00 88.25 198 PHE A CA 1
ATOM 1494 C C . PHE A 1 198 ? -15.785 -10.983 25.254 1.00 88.25 198 PHE A C 1
ATOM 1496 O O . PHE A 1 198 ? -15.249 -11.674 26.124 1.00 88.25 198 PHE A O 1
ATOM 1503 N N . PRO A 1 199 ? -16.460 -11.538 24.232 1.00 81.19 199 PRO A N 1
ATOM 1504 C CA . PRO A 1 199 ? -16.506 -12.979 24.049 1.00 81.19 199 PRO A CA 1
ATOM 1505 C C . PRO A 1 199 ? -15.082 -13.504 23.849 1.00 81.19 199 PRO A C 1
ATOM 1507 O O . PRO A 1 199 ? -14.327 -12.969 23.031 1.00 81.19 199 PRO A O 1
ATOM 1510 N N . CYS A 1 200 ? -14.708 -14.544 24.599 1.00 63.22 200 CYS A N 1
ATOM 1511 C CA . CYS A 1 200 ? -13.443 -15.242 24.403 1.00 63.22 200 CYS A CA 1
ATOM 1512 C C . CYS A 1 200 ? -13.392 -15.721 22.950 1.00 63.22 200 CYS A C 1
ATOM 1514 O O . CYS A 1 200 ? -14.124 -16.632 22.562 1.00 63.22 200 CYS A O 1
ATOM 1516 N N . LEU A 1 201 ? -12.562 -15.078 22.129 1.00 61.84 201 LEU A N 1
ATOM 1517 C CA . LEU A 1 201 ? -12.249 -15.584 20.803 1.00 61.84 201 LEU A CA 1
ATOM 1518 C C . LEU A 1 201 ? -11.562 -16.928 21.032 1.00 61.84 201 LEU A C 1
ATOM 1520 O O . LEU A 1 201 ? -10.437 -16.952 21.522 1.00 61.84 201 LEU A O 1
ATOM 1524 N N . ASN A 1 202 ? -12.252 -18.034 20.742 1.00 54.38 202 ASN A N 1
ATOM 1525 C CA . ASN A 1 202 ? -11.596 -19.327 20.601 1.00 54.38 202 ASN A CA 1
ATOM 1526 C C . ASN A 1 202 ? -10.405 -19.116 19.662 1.00 54.38 202 ASN A C 1
ATOM 1528 O O . ASN A 1 202 ? -10.599 -18.767 18.495 1.00 54.38 202 ASN A O 1
ATOM 1532 N N . GLU A 1 203 ? -9.192 -19.283 20.187 1.00 48.75 203 GLU A N 1
ATOM 1533 C CA . GLU A 1 203 ? -7.996 -19.453 19.376 1.00 48.75 203 GLU A CA 1
ATOM 1534 C C . GLU A 1 203 ? -8.281 -20.623 18.436 1.00 48.75 203 GLU A C 1
ATOM 1536 O O . GLU A 1 203 ? -8.363 -21.778 18.858 1.00 48.75 203 GLU A O 1
ATOM 1541 N N . ALA A 1 204 ? -8.508 -20.331 17.156 1.00 51.28 204 ALA A N 1
ATOM 1542 C CA . ALA A 1 204 ? -8.380 -21.366 16.152 1.00 51.28 204 ALA A CA 1
ATOM 1543 C C . ALA A 1 204 ? -6.926 -21.859 16.244 1.00 51.28 204 ALA A C 1
ATOM 1545 O O . ALA A 1 204 ? -6.018 -21.021 16.210 1.00 51.28 204 ALA A O 1
ATOM 1546 N N . PRO A 1 205 ? -6.678 -23.169 16.414 1.00 48.09 205 PRO A N 1
ATOM 1547 C CA . PRO A 1 205 ? -5.319 -23.673 16.412 1.00 48.09 205 PRO A CA 1
ATOM 1548 C C . PRO A 1 205 ? -4.718 -23.331 15.052 1.00 48.09 205 PRO A C 1
ATOM 1550 O O . PRO A 1 205 ? -5.281 -23.690 14.018 1.00 48.09 205 PRO A O 1
ATOM 1553 N N . TYR A 1 206 ? -3.608 -22.597 15.074 1.00 43.38 206 TYR A N 1
ATOM 1554 C CA . TYR A 1 206 ? -2.755 -22.392 13.913 1.00 43.38 206 TYR A CA 1
ATOM 1555 C C . TYR A 1 206 ? -2.477 -23.772 13.281 1.00 43.38 206 TYR A C 1
ATOM 1557 O O . TYR A 1 206 ? -1.852 -24.620 13.923 1.00 43.38 206 TYR A O 1
ATOM 1565 N N . GLN A 1 207 ? -3.008 -24.015 12.079 1.00 37.91 207 GLN A N 1
ATOM 1566 C CA . GLN A 1 207 ? -2.595 -25.101 11.183 1.00 37.91 207 GLN A CA 1
ATOM 1567 C C . GLN A 1 207 ? -1.780 -24.504 10.046 1.00 37.91 207 GLN A C 1
ATOM 1569 O O . GLN A 1 207 ? -2.192 -23.431 9.548 1.00 37.91 207 GLN A O 1
#

Foldseek 3Di:
DDDDDDDDDDDDDDDDDDDDDDDDDDPPPPPPPDDPDDDCPPPVVVVVVVVVVVVVVVVVVVVCVVVVVVVVVVVVVVVVVVVVVVVVVVVVVVVVVVVVCCCVVPVVVVVVVVVVVVVVVVLLVVLVVVVVVVVVVLVVVVVVVVVVVCVVVVPPPVVVVVVVVVDDDDDDDDDDPPPPPCPVPDDDRDDDDSCVSDPPDPPPPDD

Radius of gyration: 60.4 Å; chains: 1; bounding box: 105×44×175 Å

InterPro domains:
  IPR024857 Cappuccino [PTHR16230] (19-205)

Organism: Strigops habroptila (NCBI:txid2489341)

pLDDT: mean 73.71, std 22.03, range [33.12, 98.69]

Secondary structure (DSSP, 8-state):
-------------PPPP-------------------------HHHHHHHHHHHHHHHHHHHHHHHHHHHHHHHHHHHHHHHHHHHHHHHHHHHHHHHHHHHHIIIIIHHHHHHHHHHHHHHHHHHHHHHHHHHHHHHHHHHHHHHHHHHHHHHHS--HHHHHHHTT---------------------------GGGTS---------

Sequence (207 aa):
MAAAAGLGESAGAEPPGACPGADSGHVSQSHSSASGLGEPEDEDASEALLSTTAAAYSAYLLADRSLFSDQIESLDKNLEDLLTRVDEFVGMLDIIRSDSSQVVNESIPEIYTKATEMRQIYRKIDNLEAFVKMIGNSVAGLEERVIKAETDLGAFPSTFKKILHTISIPSFLNKSSSSRQQQTLYEPPVLFKTEDYFPCLNEAPYQ